Protein AF-A0A7C2MUP7-F1 (afdb_monomer_lite)

pLDDT: mean 78.36, std 13.97, range [37.0, 97.5]

Sequence (209 aa):
MKASDLETMLQVIGETAEKILINSFRKALGIYYALWGFYMLITSMIYSVFYILGIRDPIITLTPSLAILIVFIYITMFKIFTGDMINRMTRVLKTFRIHDTRASRRSSRIFYFVLAILASLFIYVSIVSGEQQLYYIAMSIYVAPIIVRHYRILYSSPRIIEPKHYDIIAMVTLVSLVFAPLISILYYVFVIAWFYASIMSLLEVIENE

Structure (mmCIF, N/CA/C/O backbone):
data_AF-A0A7C2MUP7-F1
#
_entry.id   AF-A0A7C2MUP7-F1
#
loop_
_atom_site.group_PDB
_atom_site.id
_atom_site.type_symbol
_atom_site.label_atom_id
_atom_site.label_alt_id
_atom_site.label_comp_id
_atom_site.label_asym_id
_atom_site.label_entity_id
_atom_site.label_seq_id
_atom_site.pdbx_PDB_ins_code
_atom_site.Cartn_x
_atom_site.Cartn_y
_atom_site.Cartn_z
_atom_site.occupancy
_atom_site.B_iso_or_equiv
_atom_site.auth_seq_id
_atom_site.auth_comp_id
_atom_site.auth_asym_id
_atom_site.auth_atom_id
_atom_site.pdbx_PDB_model_num
ATOM 1 N N . MET A 1 1 ? -27.906 13.824 41.806 1.00 58.38 1 MET A N 1
ATOM 2 C CA . MET A 1 1 ? -27.561 12.907 40.700 1.00 58.38 1 MET A CA 1
ATOM 3 C C . MET A 1 1 ? -27.266 11.558 41.327 1.00 58.38 1 MET A C 1
ATOM 5 O O . MET A 1 1 ? -26.455 11.532 42.250 1.00 58.38 1 MET A O 1
ATOM 9 N N . LYS A 1 2 ? -27.995 10.492 40.972 1.00 73.69 2 LYS A N 1
ATOM 10 C CA . LYS A 1 2 ? -27.749 9.173 41.577 1.00 73.69 2 LYS A CA 1
ATOM 11 C C . LYS A 1 2 ? -26.468 8.587 40.984 1.00 73.69 2 LYS A C 1
ATOM 13 O O . LYS A 1 2 ? -26.127 8.888 39.845 1.00 73.69 2 LYS A O 1
ATOM 18 N N . ALA A 1 3 ? -25.765 7.755 41.752 1.00 74.50 3 ALA A N 1
ATOM 19 C CA . ALA A 1 3 ? -24.563 7.072 41.271 1.00 74.50 3 ALA A CA 1
ATOM 20 C C . ALA A 1 3 ? -24.842 6.237 40.004 1.00 74.50 3 ALA A C 1
ATOM 22 O O . ALA A 1 3 ? -24.001 6.208 39.114 1.00 74.50 3 ALA A O 1
ATOM 23 N N . SER A 1 4 ? -26.053 5.672 39.880 1.00 79.25 4 SER A N 1
ATOM 24 C CA . SER A 1 4 ? -26.497 4.964 38.672 1.00 79.25 4 SER A CA 1
ATOM 25 C C . SER A 1 4 ? -26.505 5.859 37.437 1.00 79.25 4 SER A C 1
ATOM 27 O O . SER A 1 4 ? -26.024 5.447 36.397 1.00 79.25 4 SER A O 1
ATOM 29 N N . ASP A 1 5 ? -26.989 7.100 37.550 1.00 81.88 5 ASP A N 1
ATOM 30 C CA . ASP A 1 5 ? -27.099 8.016 36.407 1.00 81.88 5 ASP A CA 1
ATOM 31 C C . ASP A 1 5 ? -25.711 8.417 35.882 1.00 81.88 5 ASP A C 1
ATOM 33 O O . ASP A 1 5 ? -25.523 8.613 34.683 1.00 81.88 5 ASP A O 1
ATOM 37 N N . LEU A 1 6 ? -24.729 8.519 36.787 1.00 80.44 6 LEU A N 1
ATOM 38 C CA . LEU A 1 6 ? -23.336 8.796 36.440 1.00 80.44 6 LEU A CA 1
ATOM 39 C C . LEU A 1 6 ? -22.686 7.606 35.720 1.00 80.44 6 LEU A C 1
ATOM 41 O O . LEU A 1 6 ? -21.966 7.809 34.746 1.00 80.44 6 LEU A O 1
ATOM 45 N N . GLU A 1 7 ? -22.941 6.381 36.177 1.00 79.00 7 GLU A N 1
ATOM 46 C CA . GLU A 1 7 ? -22.399 5.161 35.573 1.00 79.00 7 GLU A CA 1
ATOM 47 C C . GLU A 1 7 ? -22.944 4.946 34.154 1.00 79.00 7 GLU A C 1
ATOM 49 O O . GLU A 1 7 ? -22.163 4.740 33.224 1.00 79.00 7 GLU A O 1
ATOM 54 N N . THR A 1 8 ? -24.251 5.139 33.947 1.00 82.62 8 THR A N 1
ATOM 55 C CA . THR A 1 8 ? -24.861 5.064 32.611 1.00 82.62 8 THR A CA 1
ATOM 56 C C . THR A 1 8 ? -24.325 6.151 31.677 1.00 82.62 8 THR A C 1
ATOM 58 O O . THR A 1 8 ? -24.041 5.877 30.512 1.00 82.62 8 THR A O 1
ATOM 61 N N . MET A 1 9 ? -24.135 7.386 32.165 1.00 80.12 9 MET A N 1
ATOM 62 C CA . MET A 1 9 ? -23.535 8.456 31.355 1.00 80.12 9 MET A CA 1
ATOM 63 C C . MET A 1 9 ? -22.094 8.132 30.952 1.00 80.12 9 MET A C 1
ATOM 65 O O . MET A 1 9 ? -21.719 8.346 29.800 1.00 80.12 9 MET A O 1
ATOM 69 N N . LEU A 1 10 ? -21.285 7.612 31.879 1.00 80.00 10 LEU A N 1
ATOM 70 C CA . LEU A 1 10 ? -19.904 7.225 31.590 1.00 80.00 10 LEU A CA 1
ATOM 71 C C . LEU A 1 10 ? -19.837 6.082 30.574 1.00 80.00 10 LEU A C 1
ATOM 73 O O . LEU A 1 10 ? -18.984 6.121 29.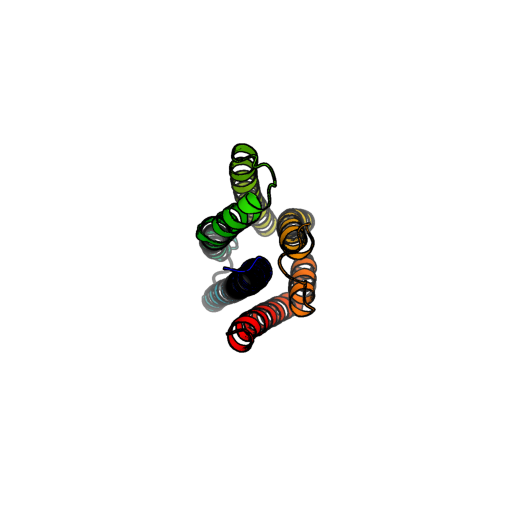688 1.00 80.00 10 LEU A O 1
ATOM 77 N N . GLN A 1 11 ? -20.753 5.116 30.661 1.00 81.94 11 GLN A N 1
ATOM 78 C CA . GLN A 1 11 ? -20.855 4.027 29.695 1.00 81.94 11 GLN A CA 1
ATOM 79 C C . GLN A 1 11 ? -21.185 4.548 28.288 1.00 81.94 11 GLN A C 1
ATOM 81 O O . GLN A 1 11 ? -20.446 4.267 27.347 1.00 81.94 11 GLN A O 1
ATOM 86 N N . VAL A 1 12 ? -22.218 5.388 28.149 1.00 82.94 12 VAL A N 1
ATOM 87 C CA . VAL A 1 12 ? -22.624 5.961 26.850 1.00 82.94 12 VAL A CA 1
ATOM 88 C C . VAL A 1 12 ? -21.509 6.813 26.233 1.00 82.94 12 VAL A C 1
ATOM 90 O O . VAL A 1 12 ? -21.259 6.744 25.027 1.00 82.94 12 VAL A O 1
ATOM 93 N N . ILE A 1 13 ? -20.799 7.604 27.046 1.00 78.25 13 ILE A N 1
ATOM 94 C CA . ILE A 1 13 ? -19.648 8.395 26.583 1.00 78.25 13 ILE A CA 1
ATOM 95 C C . ILE A 1 13 ? -18.517 7.475 26.106 1.00 78.25 13 ILE A C 1
ATOM 97 O O . ILE A 1 13 ? -17.898 7.761 25.079 1.00 78.25 13 ILE A O 1
ATOM 101 N N . GLY A 1 14 ? -18.257 6.382 26.828 1.00 77.75 14 GLY A N 1
ATOM 102 C CA . GLY A 1 14 ? -17.264 5.374 26.459 1.00 77.75 14 GLY A CA 1
ATOM 103 C C . GLY A 1 14 ? -17.573 4.724 25.112 1.00 77.75 14 GLY A C 1
ATOM 104 O O . GLY A 1 14 ? -16.738 4.777 24.209 1.00 77.75 14 GLY A O 1
ATOM 105 N N . GLU A 1 15 ? -18.792 4.210 24.948 1.00 80.44 15 GLU A N 1
ATOM 106 C CA . GLU A 1 15 ? -19.263 3.569 23.711 1.00 80.44 15 GLU A CA 1
ATOM 107 C C . GLU A 1 15 ? -19.222 4.539 22.518 1.00 80.44 15 GLU A C 1
ATOM 109 O O . GLU A 1 15 ? -18.744 4.202 21.432 1.00 80.44 15 GLU A O 1
ATOM 114 N N . THR A 1 16 ? -19.639 5.791 22.727 1.00 80.62 16 THR A N 1
ATOM 115 C CA . THR A 1 16 ? -19.598 6.826 21.681 1.00 80.62 16 THR A CA 1
ATOM 116 C C . THR A 1 16 ? -18.158 7.160 21.278 1.00 80.62 16 THR A C 1
ATOM 118 O O . THR A 1 16 ? -17.849 7.296 20.091 1.00 80.62 16 THR A O 1
ATOM 121 N N . ALA A 1 17 ? -17.252 7.284 22.251 1.00 75.75 17 ALA A N 1
ATOM 122 C CA . ALA A 1 17 ? -15.843 7.564 21.990 1.00 75.75 17 ALA A CA 1
ATOM 123 C C . ALA A 1 17 ? -15.153 6.406 21.252 1.00 75.75 17 ALA A C 1
ATOM 125 O O . ALA A 1 17 ? -14.342 6.650 20.353 1.00 75.75 17 ALA A O 1
ATOM 126 N N . GLU A 1 18 ? -15.491 5.165 21.598 1.00 76.94 18 GLU A N 1
ATOM 127 C CA . GLU A 1 18 ? -15.008 3.965 20.917 1.00 76.94 18 GLU A CA 1
ATOM 128 C C . GLU A 1 18 ? -15.478 3.922 19.458 1.00 76.94 18 GLU A C 1
ATOM 130 O O . GLU A 1 18 ? -14.646 3.794 18.556 1.00 76.94 18 GLU A O 1
ATOM 135 N N . LYS A 1 19 ? -16.773 4.160 19.200 1.00 79.75 19 LYS A N 1
ATOM 136 C CA . LYS A 1 19 ? -17.338 4.214 17.838 1.00 79.75 19 LYS A CA 1
ATOM 137 C C . LYS A 1 19 ? -16.626 5.258 16.967 1.00 79.75 19 LYS A C 1
ATOM 139 O O . LYS A 1 19 ? -16.202 4.965 15.849 1.00 79.75 19 LYS A O 1
ATOM 144 N N . ILE A 1 20 ? -16.408 6.465 17.498 1.00 80.62 20 ILE A N 1
ATOM 145 C CA . ILE A 1 20 ? -15.689 7.543 16.792 1.00 80.62 20 ILE A CA 1
ATOM 146 C C . ILE A 1 20 ? -14.246 7.135 16.463 1.00 80.62 20 ILE A C 1
ATOM 148 O O . ILE A 1 20 ? -13.736 7.457 15.381 1.00 80.62 20 ILE A O 1
ATOM 152 N N . LEU A 1 21 ? -13.568 6.447 17.386 1.00 77.06 21 LEU A N 1
ATOM 153 C CA . LEU A 1 21 ? -12.209 5.960 17.166 1.00 77.06 21 LEU A CA 1
ATOM 154 C C . LEU A 1 21 ? -12.175 4.899 16.068 1.00 77.06 21 LEU A C 1
ATOM 156 O O . LEU A 1 21 ? -11.384 5.051 15.135 1.00 77.06 21 LEU A O 1
ATOM 160 N N . ILE A 1 22 ? -13.039 3.884 16.140 1.00 80.94 22 ILE A N 1
ATOM 161 C CA . ILE A 1 22 ? -13.141 2.817 15.135 1.00 80.94 22 ILE A CA 1
ATOM 162 C C . ILE A 1 22 ? -13.386 3.417 13.747 1.00 80.94 22 ILE A C 1
ATOM 164 O O . ILE A 1 22 ? -12.610 3.156 12.825 1.00 80.94 22 ILE A O 1
ATOM 168 N N . ASN A 1 23 ? -14.372 4.308 13.612 1.00 83.62 23 ASN A N 1
ATOM 169 C CA . ASN A 1 23 ? -14.698 4.958 12.339 1.00 83.62 23 ASN A CA 1
ATOM 170 C C . ASN A 1 23 ? -13.520 5.785 11.804 1.00 83.62 23 ASN A C 1
ATOM 172 O O . ASN A 1 23 ? -13.184 5.723 10.620 1.00 83.62 23 ASN A O 1
ATOM 176 N N . SER A 1 24 ? -12.823 6.520 12.676 1.00 81.06 24 SER A N 1
ATOM 177 C CA . SER A 1 24 ? -11.633 7.290 12.286 1.00 81.06 24 SER A CA 1
ATOM 178 C C . SER A 1 24 ? -10.509 6.389 11.768 1.00 81.06 24 SER A C 1
ATOM 180 O O . SER A 1 24 ? -9.836 6.723 10.788 1.00 81.06 24 SER A O 1
ATOM 182 N N . PHE A 1 25 ? -10.308 5.240 12.411 1.00 80.12 25 PHE A N 1
ATOM 183 C CA . PHE A 1 25 ? -9.308 4.256 12.017 1.00 80.12 25 PHE A CA 1
ATOM 184 C C . PHE A 1 25 ? -9.652 3.572 10.694 1.00 80.12 25 PHE A C 1
ATOM 186 O O . PHE A 1 25 ? -8.791 3.464 9.819 1.00 80.12 25 PHE A O 1
ATOM 193 N N . ARG A 1 26 ? -10.908 3.159 10.516 1.00 86.44 26 ARG A N 1
ATOM 194 C CA . ARG A 1 26 ? -11.403 2.566 9.269 1.00 86.44 26 ARG A CA 1
ATOM 195 C C . ARG A 1 26 ? -11.340 3.531 8.103 1.00 86.44 26 ARG A C 1
ATOM 197 O O . ARG A 1 26 ? -10.887 3.157 7.023 1.00 86.44 26 ARG A O 1
ATOM 204 N N . LYS A 1 27 ? -11.646 4.805 8.334 1.00 87.88 27 LYS A N 1
ATOM 205 C CA . LYS A 1 27 ? -11.450 5.851 7.330 1.00 87.88 27 LYS A CA 1
ATOM 206 C C . LYS A 1 27 ? -9.982 5.985 6.925 1.00 87.88 27 LYS A C 1
ATOM 208 O O . LYS A 1 2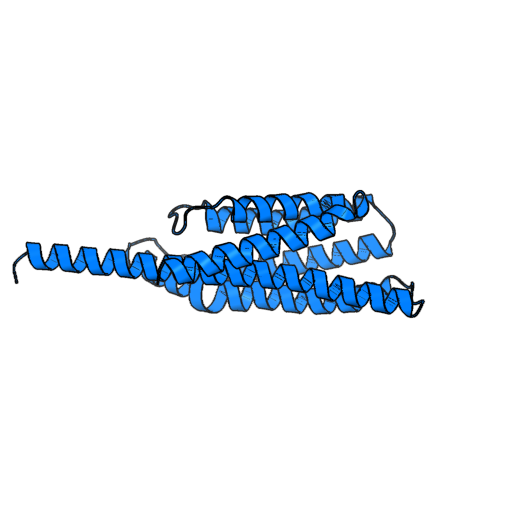7 ? -9.672 6.070 5.739 1.00 87.88 27 LYS A O 1
ATOM 213 N N . ALA A 1 28 ? -9.068 5.981 7.894 1.00 83.69 28 ALA A N 1
ATOM 214 C CA . ALA A 1 28 ? -7.638 6.095 7.628 1.00 83.69 28 ALA A CA 1
ATOM 215 C C . ALA A 1 28 ? -7.070 4.874 6.886 1.00 83.69 28 ALA A C 1
ATOM 217 O O . ALA A 1 28 ? -6.295 5.058 5.948 1.00 83.69 28 ALA A O 1
ATOM 218 N N . LEU A 1 29 ? -7.470 3.653 7.264 1.00 87.38 29 LEU A N 1
ATOM 219 C CA . LEU A 1 29 ? -7.114 2.422 6.548 1.00 87.38 29 LEU A CA 1
ATOM 220 C C . LEU A 1 29 ? -7.683 2.425 5.126 1.00 87.38 29 LEU A C 1
ATOM 222 O O . LEU A 1 29 ? -6.950 2.160 4.178 1.00 87.38 29 LEU A O 1
ATOM 226 N N . GLY A 1 30 ? -8.940 2.836 4.957 1.00 90.25 30 GLY A N 1
ATOM 227 C CA . GLY A 1 30 ? -9.570 2.971 3.646 1.00 90.25 30 GLY A CA 1
ATOM 228 C C . GLY A 1 30 ? -8.800 3.911 2.715 1.00 90.25 30 GLY A C 1
ATOM 229 O O . GLY A 1 30 ? -8.472 3.543 1.585 1.00 90.25 30 GLY A O 1
ATOM 230 N N . ILE A 1 31 ? -8.429 5.097 3.210 1.00 90.06 31 ILE A N 1
ATOM 231 C CA . ILE A 1 31 ? -7.604 6.066 2.467 1.00 90.06 31 ILE A CA 1
ATOM 232 C C . ILE A 1 31 ? -6.204 5.507 2.197 1.00 90.06 31 ILE A C 1
ATOM 234 O O . ILE A 1 31 ? -5.676 5.690 1.103 1.00 90.06 31 ILE A O 1
ATOM 238 N N . TYR A 1 32 ? -5.599 4.823 3.170 1.00 88.94 32 TYR A N 1
ATOM 239 C CA . TYR A 1 32 ? -4.299 4.180 3.007 1.00 88.94 32 TYR A CA 1
ATOM 240 C C . TYR A 1 32 ? -4.318 3.157 1.865 1.00 88.94 32 TYR A C 1
ATOM 242 O O . TYR A 1 32 ? -3.461 3.222 0.983 1.00 88.94 32 TYR A O 1
ATOM 250 N N . TYR A 1 33 ? -5.308 2.263 1.834 1.00 92.50 33 TYR A N 1
ATOM 251 C CA . TYR A 1 33 ? -5.415 1.253 0.788 1.00 92.50 33 TYR A CA 1
ATOM 252 C C . TYR A 1 33 ? -5.647 1.879 -0.595 1.00 92.50 33 TYR A C 1
ATOM 254 O O . TYR A 1 33 ? -4.961 1.520 -1.554 1.00 92.50 33 TYR A O 1
ATOM 262 N N . ALA A 1 34 ? -6.528 2.883 -0.696 1.00 93.56 34 ALA A N 1
ATOM 263 C CA . ALA A 1 34 ? -6.740 3.621 -1.946 1.00 93.56 34 ALA A CA 1
ATOM 264 C C . ALA A 1 34 ? -5.454 4.294 -2.431 1.00 93.56 34 ALA A C 1
ATOM 266 O O . ALA A 1 34 ? -5.119 4.210 -3.609 1.00 93.56 34 ALA A O 1
ATOM 267 N N . LEU A 1 35 ? -4.724 4.954 -1.528 1.00 91.62 35 LEU A N 1
ATOM 268 C CA . LEU A 1 35 ? -3.504 5.681 -1.856 1.00 91.62 35 LEU A CA 1
ATOM 269 C C . LEU A 1 35 ? -2.482 4.747 -2.525 1.00 91.62 35 LEU A C 1
ATOM 271 O O . LEU A 1 35 ? -1.993 5.036 -3.611 1.00 91.62 35 LEU A O 1
ATOM 275 N N . TRP A 1 36 ? -2.197 3.590 -1.941 1.00 89.00 36 TRP A N 1
ATOM 276 C CA . TRP A 1 36 ? -1.252 2.641 -2.540 1.00 89.00 36 TRP A CA 1
ATOM 277 C C . TRP A 1 36 ? -1.799 1.939 -3.794 1.00 89.00 36 TRP A C 1
ATOM 279 O O . TRP A 1 36 ? -1.024 1.650 -4.706 1.00 89.00 36 TRP A O 1
ATOM 289 N N . GLY A 1 37 ? -3.117 1.741 -3.902 1.00 90.38 37 GLY A N 1
ATOM 290 C CA . GLY A 1 37 ? -3.755 1.300 -5.149 1.00 90.38 37 GLY A CA 1
ATOM 291 C C . GLY A 1 37 ? -3.543 2.300 -6.294 1.00 90.38 37 GLY A C 1
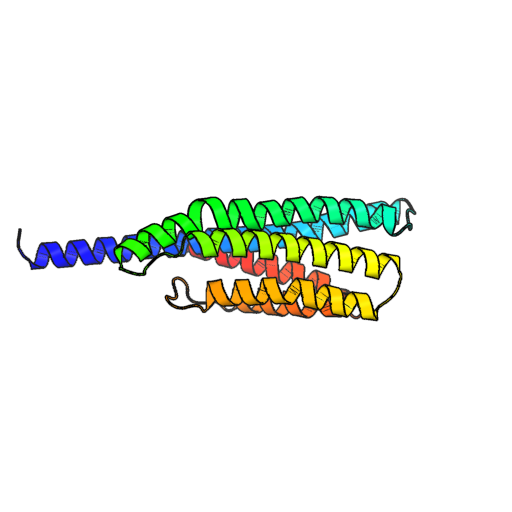ATOM 292 O O . GLY A 1 37 ? -3.102 1.925 -7.382 1.00 90.38 37 GLY A O 1
ATOM 293 N N . PHE A 1 38 ? -3.762 3.594 -6.037 1.00 91.69 38 PHE A N 1
ATOM 294 C CA . PHE A 1 38 ? -3.516 4.666 -7.006 1.00 91.69 38 PHE A CA 1
ATOM 295 C C . PHE A 1 38 ? -2.039 4.818 -7.365 1.00 91.69 38 PHE A C 1
ATOM 297 O O . PHE A 1 38 ? -1.731 5.046 -8.531 1.00 91.69 38 PHE A O 1
ATOM 304 N N . TYR A 1 39 ? -1.122 4.657 -6.407 1.00 89.12 39 TYR A N 1
ATOM 305 C CA . TYR A 1 39 ? 0.317 4.649 -6.687 1.00 89.12 39 TYR A CA 1
ATOM 306 C C . TYR A 1 39 ? 0.675 3.629 -7.776 1.00 89.12 39 TYR A C 1
ATOM 308 O O . TYR A 1 39 ? 1.350 3.962 -8.754 1.00 89.12 39 TYR A O 1
ATOM 316 N N . MET A 1 40 ? 0.178 2.398 -7.641 1.00 87.44 40 MET A N 1
ATOM 317 C CA . MET A 1 40 ? 0.442 1.330 -8.608 1.00 87.44 40 MET A CA 1
ATOM 318 C C . MET A 1 40 ? -0.189 1.615 -9.973 1.00 87.44 40 MET A C 1
ATOM 320 O O . MET A 1 40 ? 0.441 1.378 -11.003 1.00 87.44 40 MET A O 1
ATOM 324 N N . LEU A 1 41 ? -1.402 2.176 -10.004 1.00 90.19 41 LEU A N 1
ATOM 325 C CA . LEU A 1 41 ? -2.035 2.585 -11.260 1.00 90.19 41 LEU A CA 1
ATOM 326 C C . LEU A 1 41 ? -1.245 3.693 -11.964 1.00 90.19 41 LEU A C 1
ATOM 328 O O . LEU A 1 41 ? -0.942 3.564 -13.147 1.00 90.19 41 LEU A O 1
ATOM 332 N N . ILE A 1 42 ? -0.861 4.750 -11.244 1.00 90.56 42 ILE A N 1
ATOM 333 C CA . ILE A 1 42 ? -0.118 5.885 -11.808 1.00 90.56 42 ILE A CA 1
ATOM 334 C C . ILE A 1 42 ? 1.234 5.424 -12.361 1.00 90.56 42 ILE A C 1
ATOM 336 O O . ILE A 1 42 ? 1.591 5.771 -13.485 1.00 90.56 42 ILE A O 1
ATOM 340 N N . THR A 1 43 ? 1.973 4.611 -11.607 1.00 86.56 43 THR A N 1
ATOM 341 C CA . THR A 1 43 ? 3.267 4.076 -12.061 1.00 86.56 43 THR A CA 1
ATOM 342 C C . THR A 1 43 ? 3.115 3.162 -13.280 1.00 86.56 43 THR A C 1
ATOM 344 O O . THR A 1 43 ? 3.898 3.271 -14.224 1.00 86.56 43 THR A O 1
ATOM 347 N N . SER A 1 44 ? 2.060 2.343 -13.332 1.00 86.06 44 SER A N 1
ATOM 348 C CA . SER A 1 44 ? 1.735 1.517 -14.506 1.00 86.06 44 SER A CA 1
ATOM 349 C C . SER A 1 44 ? 1.377 2.361 -15.735 1.00 86.06 44 SER A C 1
ATOM 351 O O . SER A 1 44 ? 1.804 2.047 -16.848 1.00 86.06 44 SER A O 1
ATOM 353 N N 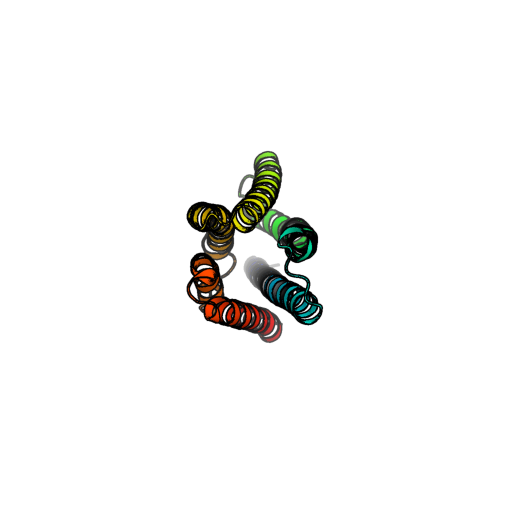. MET A 1 45 ? 0.631 3.456 -15.552 1.00 89.19 45 MET A N 1
ATOM 354 C CA . MET A 1 45 ? 0.306 4.394 -16.632 1.00 89.19 45 MET A CA 1
ATOM 355 C C . MET A 1 45 ? 1.563 5.078 -17.172 1.00 89.19 45 MET A C 1
ATOM 357 O O . MET A 1 45 ? 1.750 5.125 -18.384 1.00 89.19 45 MET A O 1
ATOM 361 N N . ILE A 1 46 ? 2.454 5.549 -16.294 1.00 89.62 46 ILE A N 1
ATOM 362 C CA . ILE A 1 46 ? 3.732 6.163 -16.688 1.00 89.62 46 ILE A CA 1
ATOM 363 C C . ILE A 1 46 ? 4.578 5.178 -17.496 1.00 89.62 46 ILE A C 1
ATOM 365 O O . ILE A 1 46 ? 5.066 5.524 -18.572 1.00 89.62 46 ILE A O 1
ATOM 369 N N . TYR A 1 47 ? 4.707 3.939 -17.014 1.00 85.75 47 TYR A N 1
ATOM 370 C CA . TYR A 1 47 ? 5.443 2.898 -17.726 1.00 85.75 47 TYR A CA 1
ATOM 371 C C . TYR A 1 47 ? 4.841 2.621 -19.111 1.00 85.75 47 TYR A C 1
ATOM 373 O O . TYR A 1 47 ? 5.567 2.540 -20.098 1.00 85.75 47 TYR A O 1
ATOM 381 N N . SER A 1 48 ? 3.510 2.558 -19.201 1.00 87.81 48 SER A N 1
ATOM 382 C CA . SER A 1 48 ? 2.796 2.354 -20.468 1.00 87.81 48 SER A CA 1
ATOM 383 C C . SER A 1 48 ? 3.027 3.504 -21.453 1.00 87.81 48 SER A C 1
ATOM 385 O O . SER A 1 48 ? 3.255 3.261 -22.635 1.00 87.81 48 SER A O 1
ATOM 387 N N . VAL A 1 49 ? 3.025 4.754 -20.976 1.00 91.69 49 VAL A N 1
ATOM 388 C CA . VAL A 1 49 ? 3.325 5.933 -21.805 1.00 91.69 49 VAL A CA 1
ATOM 389 C C . VAL A 1 49 ? 4.750 5.860 -22.348 1.00 91.69 49 VAL A C 1
ATOM 391 O O . VAL A 1 49 ? 4.944 6.005 -23.552 1.00 91.69 49 VAL A O 1
ATOM 394 N N . PHE A 1 50 ? 5.746 5.580 -21.503 1.00 92.19 50 PHE A N 1
ATOM 395 C CA . PHE A 1 50 ? 7.128 5.443 -21.971 1.00 92.19 50 PHE A CA 1
ATOM 396 C C . PHE A 1 50 ? 7.307 4.296 -22.962 1.00 92.19 50 PHE A C 1
ATOM 398 O O . PHE A 1 50 ? 8.003 4.462 -23.964 1.00 92.19 50 PHE A O 1
ATOM 405 N N . TYR A 1 51 ? 6.632 3.172 -22.721 1.00 88.12 51 TYR A N 1
ATOM 406 C CA . TYR A 1 51 ? 6.633 2.036 -23.632 1.00 88.12 51 TYR A CA 1
ATOM 407 C C . TYR A 1 51 ? 6.089 2.416 -25.018 1.00 88.12 51 TYR A C 1
ATOM 409 O O . TYR A 1 51 ? 6.733 2.120 -26.024 1.00 88.12 51 TYR A O 1
ATOM 417 N N . ILE A 1 52 ? 4.954 3.126 -25.079 1.00 94.12 52 ILE A N 1
ATOM 418 C CA . ILE A 1 52 ? 4.352 3.617 -26.334 1.00 94.12 52 ILE A CA 1
ATOM 419 C C . ILE A 1 52 ? 5.280 4.610 -27.048 1.00 94.12 52 ILE A C 1
ATOM 421 O O . ILE A 1 52 ? 5.392 4.577 -28.270 1.00 94.12 52 ILE A O 1
ATOM 425 N N . LEU A 1 53 ? 5.983 5.460 -26.295 1.00 93.44 53 LEU A N 1
ATOM 426 C CA . LEU A 1 53 ? 6.961 6.415 -26.829 1.00 93.44 53 LEU A CA 1
ATOM 427 C C . LEU A 1 53 ? 8.295 5.764 -27.244 1.00 93.44 53 LEU A C 1
ATOM 429 O O . LEU A 1 53 ? 9.195 6.461 -27.706 1.00 93.44 53 LEU A O 1
ATOM 433 N N . GLY A 1 54 ? 8.453 4.447 -27.072 1.00 92.38 54 GLY A N 1
ATOM 434 C CA . GLY A 1 54 ? 9.680 3.723 -27.410 1.00 92.38 54 GLY A CA 1
ATOM 435 C C . GLY A 1 54 ? 10.848 3.970 -26.448 1.00 92.38 54 GLY A C 1
ATOM 436 O O . GLY A 1 54 ? 11.972 3.553 -26.730 1.00 92.38 54 GLY A O 1
ATOM 437 N N . ILE A 1 55 ? 10.605 4.610 -25.303 1.00 91.38 55 ILE A N 1
ATOM 438 C CA . ILE A 1 55 ? 11.621 4.891 -24.286 1.00 91.38 55 ILE A CA 1
ATOM 439 C C . ILE A 1 55 ? 11.800 3.632 -23.434 1.00 91.38 55 ILE A C 1
ATOM 441 O O . ILE A 1 55 ? 10.922 3.262 -22.657 1.00 91.38 55 ILE A O 1
ATOM 445 N N . ARG A 1 56 ? 12.947 2.961 -23.591 1.00 85.38 56 ARG A N 1
ATOM 446 C CA . ARG A 1 56 ? 13.271 1.698 -22.895 1.00 85.38 56 ARG A CA 1
ATOM 447 C C . ARG A 1 56 ? 14.387 1.820 -21.865 1.00 85.38 56 ARG A C 1
ATOM 449 O O . ARG A 1 56 ? 14.726 0.830 -21.226 1.00 85.38 56 ARG A O 1
ATOM 456 N N . ASP A 1 57 ? 14.963 3.010 -21.717 1.00 86.38 57 ASP A N 1
ATOM 457 C CA . ASP A 1 57 ? 16.008 3.246 -20.730 1.00 86.38 57 ASP A CA 1
ATOM 458 C C . ASP A 1 57 ? 15.426 3.073 -19.306 1.00 86.38 57 ASP A C 1
ATOM 460 O O . ASP A 1 57 ? 14.481 3.784 -18.935 1.00 86.38 57 ASP A O 1
ATOM 464 N N . PRO A 1 58 ? 15.943 2.129 -18.496 1.00 81.12 58 PRO A N 1
ATOM 465 C CA . PRO A 1 58 ? 15.428 1.855 -17.157 1.00 81.12 58 PRO A CA 1
ATOM 466 C C . PRO A 1 58 ? 15.573 3.057 -16.213 1.00 81.12 58 PRO A C 1
ATOM 468 O O . PRO A 1 58 ? 14.714 3.270 -15.361 1.00 81.12 58 PRO A O 1
ATOM 471 N N . ILE A 1 59 ? 16.604 3.888 -16.378 1.00 84.44 59 ILE A N 1
ATOM 472 C CA . ILE A 1 59 ? 16.817 5.086 -15.558 1.00 84.44 59 ILE A CA 1
ATOM 473 C C . ILE A 1 59 ? 15.703 6.092 -15.843 1.00 84.44 59 ILE A C 1
ATOM 475 O O . ILE A 1 59 ? 15.044 6.579 -14.921 1.00 84.44 59 ILE A O 1
ATOM 479 N N . ILE A 1 60 ? 15.442 6.363 -17.123 1.00 84.62 60 ILE A N 1
ATOM 480 C CA . ILE A 1 60 ? 14.415 7.328 -17.538 1.00 84.62 60 ILE A CA 1
ATOM 481 C C . ILE A 1 60 ? 13.018 6.834 -17.142 1.00 84.62 60 ILE A C 1
ATOM 483 O O . ILE A 1 60 ? 12.201 7.612 -16.650 1.00 84.62 60 ILE A O 1
ATOM 487 N N . THR A 1 61 ? 12.750 5.537 -17.306 1.00 83.94 61 THR A N 1
ATOM 488 C CA . THR A 1 61 ? 11.425 4.955 -17.038 1.00 83.94 61 THR A CA 1
ATOM 489 C C . THR A 1 61 ? 11.108 4.799 -15.548 1.00 83.94 61 THR A C 1
ATOM 491 O O . THR A 1 61 ? 9.950 4.958 -15.158 1.00 83.94 61 THR A O 1
ATOM 494 N N . LEU A 1 62 ? 12.102 4.530 -14.693 1.00 81.94 62 LEU A N 1
ATOM 495 C CA . LEU A 1 62 ? 11.888 4.280 -13.260 1.00 81.94 62 LEU A CA 1
ATOM 496 C C . LEU A 1 62 ? 11.998 5.537 -12.388 1.00 81.94 62 LEU A C 1
ATOM 498 O O . LEU A 1 62 ? 11.389 5.586 -11.316 1.00 81.94 62 LEU A O 1
ATOM 502 N N . THR A 1 63 ? 12.738 6.562 -12.825 1.00 83.69 63 THR A N 1
ATOM 503 C CA . THR A 1 63 ? 12.952 7.789 -12.032 1.00 83.69 63 THR A CA 1
ATOM 504 C C . THR A 1 63 ? 11.641 8.491 -11.638 1.00 83.69 63 THR A C 1
ATOM 506 O O . THR A 1 63 ? 11.484 8.819 -10.457 1.00 83.69 63 THR A O 1
ATOM 509 N N . PRO A 1 64 ? 10.652 8.684 -12.539 1.00 85.06 64 PRO A N 1
ATOM 510 C CA . PRO A 1 64 ? 9.377 9.299 -12.166 1.00 85.06 64 PRO A CA 1
ATOM 511 C C . PRO A 1 64 ? 8.605 8.477 -11.130 1.00 85.06 64 PRO A C 1
ATOM 513 O O . PRO A 1 64 ? 8.057 9.036 -10.181 1.00 85.06 64 PRO A O 1
ATOM 516 N N . SER A 1 65 ? 8.614 7.147 -11.263 1.00 82.75 65 SER A N 1
ATOM 517 C CA . SER A 1 65 ? 7.975 6.238 -10.306 1.00 82.75 65 SER A CA 1
ATOM 518 C C . SER A 1 65 ? 8.593 6.363 -8.913 1.00 82.75 65 SER A C 1
ATOM 520 O O . SER A 1 65 ? 7.865 6.397 -7.921 1.00 82.75 65 SER A O 1
ATOM 522 N N . LEU A 1 66 ? 9.918 6.522 -8.826 1.00 81.38 66 LEU A N 1
ATOM 523 C CA . LEU A 1 66 ? 10.624 6.716 -7.559 1.00 81.38 66 LEU A CA 1
ATOM 524 C C . LEU A 1 66 ? 10.319 8.083 -6.924 1.00 81.38 66 LEU A C 1
ATOM 526 O O . LEU A 1 66 ? 10.096 8.166 -5.715 1.00 81.38 66 LEU A O 1
ATOM 530 N N . ALA A 1 67 ? 10.239 9.147 -7.726 1.00 83.44 67 ALA A N 1
ATOM 531 C CA . ALA A 1 67 ? 9.839 10.470 -7.246 1.00 83.44 67 ALA A CA 1
ATOM 532 C C . ALA A 1 67 ? 8.408 10.462 -6.680 1.00 83.44 67 ALA A C 1
ATOM 534 O O . ALA A 1 67 ? 8.156 10.983 -5.591 1.00 83.44 67 ALA A O 1
ATOM 535 N N . ILE A 1 68 ? 7.477 9.809 -7.381 1.00 84.56 68 ILE A N 1
ATOM 536 C CA . ILE A 1 68 ? 6.091 9.644 -6.930 1.00 84.56 68 ILE A CA 1
ATOM 537 C C . ILE A 1 68 ? 6.045 8.798 -5.654 1.00 84.56 68 ILE A C 1
ATOM 539 O O . ILE A 1 68 ? 5.362 9.166 -4.700 1.00 84.56 68 ILE A O 1
ATOM 543 N N . LEU A 1 69 ? 6.817 7.713 -5.579 1.00 82.44 69 LEU A N 1
ATOM 544 C CA . LEU A 1 69 ? 6.886 6.859 -4.394 1.00 82.44 69 LEU A CA 1
ATOM 545 C C . LEU A 1 69 ? 7.267 7.645 -3.133 1.00 82.44 69 LEU A C 1
ATOM 547 O O . LEU A 1 69 ? 6.636 7.465 -2.092 1.00 82.44 69 LEU A O 1
ATOM 551 N N . ILE A 1 70 ? 8.230 8.569 -3.220 1.00 80.81 70 ILE A N 1
ATOM 552 C CA . ILE A 1 70 ? 8.616 9.435 -2.092 1.00 80.81 70 ILE A CA 1
ATOM 553 C C . ILE A 1 70 ? 7.422 10.269 -1.604 1.00 80.81 70 ILE A C 1
ATOM 555 O O . ILE A 1 70 ? 7.191 10.363 -0.395 1.00 80.81 70 ILE A O 1
ATOM 559 N N . VAL A 1 71 ? 6.623 10.828 -2.520 1.00 83.69 71 VAL A N 1
ATOM 560 C CA . VAL A 1 71 ? 5.412 11.596 -2.180 1.00 83.69 71 VAL A CA 1
ATOM 561 C C . VAL A 1 71 ? 4.379 10.708 -1.481 1.00 83.69 71 VAL A C 1
ATOM 563 O O . VAL A 1 71 ? 3.823 11.096 -0.452 1.00 83.69 71 VAL A O 1
ATOM 566 N N . PHE A 1 72 ? 4.150 9.495 -1.981 1.00 84.00 72 PHE A N 1
ATOM 567 C CA . PHE A 1 72 ? 3.182 8.557 -1.404 1.00 84.00 72 PHE A CA 1
ATOM 568 C C . PHE A 1 72 ? 3.624 8.029 -0.032 1.00 84.00 72 PHE A C 1
ATOM 570 O O . PHE A 1 72 ? 2.809 7.962 0.898 1.00 84.00 72 PHE A O 1
ATOM 577 N N . ILE A 1 73 ? 4.918 7.740 0.146 1.00 80.38 73 ILE A N 1
ATOM 578 C CA . ILE A 1 73 ? 5.510 7.408 1.449 1.00 80.38 73 ILE A CA 1
ATOM 579 C C . ILE A 1 73 ? 5.345 8.590 2.408 1.00 80.38 73 ILE A C 1
ATOM 581 O O . ILE A 1 73 ? 4.942 8.392 3.556 1.00 80.38 73 ILE A O 1
ATOM 585 N N . TYR A 1 74 ? 5.603 9.820 1.954 1.00 79.81 74 TYR A N 1
ATOM 586 C CA . TYR A 1 74 ? 5.419 11.019 2.767 1.00 79.81 74 TYR A CA 1
ATOM 587 C C . TYR A 1 74 ? 3.961 11.180 3.221 1.00 79.81 74 TYR A C 1
ATOM 589 O O . TYR A 1 74 ? 3.711 11.334 4.417 1.00 79.81 74 TYR A O 1
ATOM 597 N N . ILE A 1 75 ? 2.987 11.071 2.312 1.00 78.62 75 ILE A N 1
ATOM 598 C CA . ILE A 1 75 ? 1.555 11.161 2.648 1.00 78.62 75 ILE A CA 1
ATOM 599 C C . ILE A 1 75 ? 1.167 10.058 3.641 1.00 78.62 75 ILE A C 1
ATOM 601 O O . ILE A 1 75 ? 0.553 10.342 4.673 1.00 78.62 75 ILE A O 1
ATOM 605 N N . THR A 1 76 ? 1.581 8.817 3.382 1.00 76.75 76 THR A N 1
ATOM 606 C CA . THR A 1 76 ? 1.325 7.672 4.265 1.00 76.75 76 THR A CA 1
ATOM 607 C C . THR A 1 76 ? 1.866 7.936 5.670 1.00 76.75 76 THR A C 1
ATOM 609 O O . THR A 1 76 ? 1.138 7.873 6.662 1.00 76.75 76 THR A O 1
ATOM 612 N N . MET A 1 77 ? 3.149 8.279 5.774 1.00 71.06 77 MET A N 1
ATOM 613 C CA . MET A 1 77 ? 3.833 8.406 7.058 1.00 71.06 77 MET A CA 1
ATOM 614 C C . MET A 1 77 ? 3.399 9.652 7.827 1.00 71.06 77 MET A C 1
ATOM 616 O O . MET A 1 77 ? 3.176 9.566 9.037 1.00 71.06 77 MET A O 1
ATOM 620 N N . PHE A 1 78 ? 3.259 10.794 7.153 1.00 67.31 78 PHE A N 1
ATOM 621 C CA . PHE A 1 78 ? 3.078 12.094 7.799 1.00 67.31 78 PHE A CA 1
ATOM 622 C C . PHE A 1 78 ? 1.632 12.606 7.805 1.00 67.31 78 PHE A C 1
ATOM 624 O O . PHE A 1 78 ? 1.256 13.301 8.748 1.00 67.31 78 PHE A O 1
ATOM 631 N N . LYS A 1 79 ? 0.787 12.246 6.832 1.00 68.25 79 LYS A N 1
ATOM 632 C CA . LYS A 1 79 ? -0.630 12.655 6.844 1.00 68.25 79 LYS A CA 1
ATOM 633 C C . LYS A 1 79 ? -1.528 11.597 7.472 1.00 68.25 79 LYS A C 1
ATOM 635 O O . LYS A 1 79 ? -2.240 11.910 8.420 1.00 68.25 79 LYS A O 1
ATOM 640 N N . ILE A 1 80 ? -1.437 10.348 7.015 1.00 68.06 80 ILE A N 1
ATOM 641 C CA . ILE A 1 80 ? -2.326 9.271 7.484 1.00 68.06 80 ILE A CA 1
ATOM 642 C C . ILE A 1 80 ? -1.928 8.818 8.894 1.00 68.06 80 ILE A C 1
ATOM 644 O O . ILE A 1 80 ? -2.754 8.794 9.805 1.00 68.06 80 ILE A O 1
ATOM 648 N N . PHE A 1 81 ? -0.642 8.528 9.112 1.00 63.88 81 PHE A N 1
ATOM 649 C CA . PHE A 1 81 ? -0.191 7.975 10.393 1.00 63.88 81 PHE A CA 1
ATOM 650 C C . PHE A 1 81 ? 0.286 9.006 11.434 1.00 63.88 81 PHE A C 1
ATOM 652 O O . PHE A 1 81 ? 0.452 8.628 12.590 1.00 63.88 81 PHE A O 1
ATOM 659 N N . THR A 1 82 ? 0.513 10.283 11.091 1.00 56.75 82 THR A N 1
ATOM 660 C CA . THR A 1 82 ? 1.105 11.264 12.036 1.00 56.75 82 THR A CA 1
ATOM 661 C C . THR A 1 82 ? 0.156 12.373 12.509 1.00 56.75 82 THR A C 1
ATOM 663 O O . THR A 1 82 ? 0.306 12.810 13.650 1.00 56.75 82 THR A O 1
ATOM 666 N N . GLY A 1 83 ? -0.809 12.826 11.701 1.00 46.06 83 GLY A N 1
ATOM 667 C CA . GLY A 1 83 ? -1.579 14.045 11.998 1.00 46.06 83 GLY A CA 1
ATOM 668 C C . GLY A 1 83 ? -2.586 13.900 13.140 1.00 46.06 83 GLY A C 1
ATOM 669 O O . GLY A 1 83 ? -2.481 14.583 14.157 1.00 46.06 83 GLY A O 1
ATOM 670 N N . ASP A 1 84 ? -3.521 12.961 13.007 1.00 49.78 84 ASP A N 1
ATOM 671 C CA . ASP A 1 84 ? -4.701 12.906 13.877 1.00 49.78 84 ASP A CA 1
ATOM 672 C C . ASP A 1 84 ? -4.902 11.558 14.568 1.00 49.78 84 ASP A C 1
ATOM 674 O O . ASP A 1 84 ? -5.220 11.519 15.754 1.00 49.78 84 ASP A O 1
ATOM 678 N N . MET A 1 85 ? -4.653 10.444 13.880 1.00 52.41 85 MET A N 1
ATOM 679 C CA . MET A 1 85 ? -5.061 9.123 14.363 1.00 52.41 85 MET A CA 1
ATOM 680 C C . MET A 1 85 ? -4.278 8.673 15.608 1.00 52.41 85 MET A C 1
ATOM 682 O O . MET A 1 85 ? -4.870 8.434 16.655 1.00 52.41 85 MET A O 1
ATOM 686 N N . ILE A 1 86 ? -2.938 8.659 15.550 1.00 52.56 86 ILE A N 1
ATOM 687 C CA . ILE A 1 86 ? -2.089 8.239 16.684 1.00 52.56 86 ILE A CA 1
ATOM 688 C C . ILE A 1 86 ? -2.158 9.248 17.841 1.00 52.56 86 ILE A C 1
ATOM 690 O O . ILE A 1 86 ? -2.148 8.856 19.006 1.00 52.56 86 ILE A O 1
ATOM 694 N N . ASN A 1 87 ? -2.256 10.551 17.561 1.00 48.91 87 ASN A N 1
ATOM 695 C CA . ASN A 1 87 ? -2.314 11.582 18.605 1.00 48.91 87 ASN A CA 1
ATOM 696 C C . ASN A 1 87 ? -3.672 11.625 19.329 1.00 48.91 87 ASN A C 1
ATOM 698 O O . ASN A 1 87 ? -3.687 11.864 20.539 1.00 48.91 87 ASN A O 1
ATOM 702 N N . ARG A 1 88 ? -4.792 11.385 18.626 1.00 52.66 88 ARG A N 1
ATOM 703 C CA . ARG A 1 88 ? -6.127 11.222 19.237 1.00 52.66 88 ARG A CA 1
ATOM 704 C C . ARG A 1 88 ? -6.196 9.916 20.027 1.00 52.66 88 ARG A C 1
ATOM 706 O O . ARG A 1 88 ? -6.537 9.947 21.203 1.00 52.66 88 ARG A O 1
ATOM 713 N N . MET A 1 89 ? -5.717 8.818 19.447 1.00 53.41 89 MET A N 1
ATOM 714 C CA . MET A 1 89 ? -5.571 7.513 20.100 1.00 53.41 89 MET A CA 1
ATOM 715 C C . MET A 1 89 ? -4.732 7.581 21.383 1.00 53.41 89 MET A C 1
ATOM 717 O O . MET A 1 89 ? -5.142 7.071 22.418 1.00 53.41 89 MET A O 1
ATOM 721 N N . THR A 1 90 ? -3.576 8.252 21.360 1.00 52.00 90 THR A N 1
ATOM 722 C CA . THR A 1 90 ? -2.735 8.390 22.560 1.00 52.00 90 THR A CA 1
ATOM 723 C C . THR A 1 90 ? -3.410 9.266 23.611 1.00 52.00 90 THR A C 1
ATOM 725 O O . THR A 1 90 ? -3.224 9.027 24.796 1.00 52.00 90 THR A O 1
ATOM 728 N N . ARG A 1 91 ? -4.180 10.287 23.211 1.00 52.94 91 ARG A N 1
ATOM 729 C CA . ARG A 1 91 ? -4.942 11.111 24.160 1.00 52.94 91 ARG A CA 1
ATOM 730 C C . ARG A 1 91 ? -6.040 10.301 24.843 1.00 52.94 91 ARG A C 1
ATOM 732 O O . ARG A 1 91 ? -6.119 10.370 26.060 1.00 52.94 91 ARG A O 1
ATOM 739 N N . VAL A 1 92 ? -6.793 9.492 24.098 1.00 52.88 92 VAL A N 1
ATOM 740 C CA . VAL A 1 92 ? -7.839 8.630 24.672 1.00 52.88 92 VAL A CA 1
ATOM 741 C C . VAL A 1 92 ? -7.231 7.517 25.536 1.00 52.88 92 VAL A C 1
ATOM 743 O O . VAL A 1 92 ? -7.623 7.360 26.685 1.00 52.88 92 VAL A O 1
ATOM 746 N N . LEU A 1 93 ? -6.188 6.822 25.069 1.00 51.66 93 LEU A N 1
ATOM 747 C CA . LEU A 1 93 ? -5.509 5.768 25.843 1.00 51.66 93 LEU A CA 1
ATOM 748 C C . LEU A 1 93 ? -4.716 6.293 27.054 1.00 51.66 93 LEU A C 1
ATOM 750 O O . LEU A 1 93 ? -4.546 5.574 28.037 1.00 51.66 93 LEU A O 1
ATOM 754 N N . LYS A 1 94 ? -4.237 7.545 27.027 1.00 49.84 94 LYS A N 1
ATOM 755 C CA . LYS A 1 94 ? -3.634 8.195 28.206 1.00 49.84 94 LYS A CA 1
ATOM 756 C C . LYS A 1 94 ? -4.646 8.452 29.308 1.00 49.84 94 LYS A C 1
ATOM 758 O O . LYS A 1 94 ? -4.280 8.327 30.474 1.00 49.84 94 LYS A O 1
ATOM 763 N N . THR A 1 95 ? -5.886 8.784 28.952 1.00 50.12 95 THR A N 1
ATOM 764 C CA . THR A 1 95 ? -6.990 8.871 29.915 1.00 50.12 95 THR A CA 1
ATOM 765 C C . THR A 1 95 ? -7.197 7.521 30.619 1.00 50.12 95 THR A C 1
ATOM 767 O O . THR A 1 95 ? -7.490 7.498 31.808 1.00 50.12 95 THR A O 1
ATOM 770 N N . PHE A 1 96 ? -6.898 6.407 29.936 1.00 48.22 96 PHE A N 1
ATOM 771 C CA . PHE A 1 96 ? -6.915 5.035 30.467 1.00 48.22 96 PHE A CA 1
ATOM 772 C C . PHE A 1 96 ? -5.552 4.510 30.985 1.00 48.22 96 PHE A C 1
ATOM 774 O O . PHE A 1 96 ? -5.364 3.307 31.149 1.00 48.22 96 PHE A O 1
ATOM 781 N N . ARG A 1 97 ? -4.614 5.402 31.349 1.00 38.97 97 ARG A N 1
ATOM 782 C CA . ARG A 1 97 ? -3.431 5.095 32.190 1.00 38.97 97 ARG A CA 1
ATOM 783 C C . ARG A 1 97 ? -2.298 4.252 31.568 1.00 38.97 97 ARG A C 1
ATOM 785 O O . ARG A 1 97 ? -1.553 3.607 32.303 1.00 38.97 97 ARG A O 1
ATOM 792 N N . ILE A 1 98 ? -2.055 4.329 30.256 1.00 44.91 98 ILE A N 1
ATOM 793 C CA . ILE A 1 98 ? -0.842 3.734 29.649 1.00 44.91 98 ILE A CA 1
ATOM 794 C C . ILE A 1 98 ? 0.253 4.803 29.461 1.00 44.91 98 ILE A C 1
ATOM 796 O O . ILE A 1 98 ? 0.084 5.794 28.747 1.00 44.91 98 ILE A O 1
ATOM 800 N N . HIS A 1 99 ? 1.379 4.600 30.150 1.00 37.00 99 HIS A N 1
ATOM 801 C CA . HIS A 1 99 ? 2.567 5.462 30.191 1.00 37.00 99 HIS A CA 1
ATOM 802 C C . HIS A 1 99 ? 3.155 5.722 28.784 1.00 37.00 99 HIS A C 1
ATOM 804 O O . HIS A 1 99 ? 3.240 4.819 27.953 1.00 37.00 99 HIS A O 1
ATOM 810 N N . ASP A 1 100 ? 3.570 6.962 28.500 1.00 43.00 100 ASP A N 1
ATOM 811 C CA . ASP A 1 100 ? 3.877 7.434 27.141 1.00 43.00 100 ASP A CA 1
ATOM 812 C C . ASP A 1 100 ? 5.358 7.795 26.960 1.00 43.00 100 ASP A C 1
ATOM 814 O O . ASP A 1 100 ? 5.825 8.832 27.428 1.00 43.00 100 ASP A O 1
ATOM 818 N N . THR A 1 101 ? 6.090 6.981 26.199 1.00 41.59 101 THR A N 1
ATOM 819 C CA . THR A 1 101 ? 7.463 7.257 25.748 1.00 41.59 101 THR A CA 1
ATOM 820 C C . THR A 1 101 ? 7.456 8.068 24.443 1.00 41.59 101 THR A C 1
ATOM 822 O O . THR A 1 101 ? 7.665 7.556 23.340 1.00 41.59 101 THR A O 1
ATOM 825 N N . ARG A 1 102 ? 7.233 9.386 24.546 1.00 46.41 102 ARG A N 1
ATOM 826 C CA . ARG A 1 102 ? 7.182 10.315 23.391 1.00 46.41 102 ARG A CA 1
ATOM 827 C C . ARG A 1 102 ? 8.447 10.316 22.514 1.00 46.41 102 ARG A C 1
ATOM 829 O O . ARG A 1 102 ? 8.338 10.507 21.302 1.00 46.41 102 ARG A O 1
ATOM 836 N N . ALA A 1 103 ? 9.626 10.068 23.088 1.00 38.41 103 ALA A N 1
ATOM 837 C CA . ALA A 1 103 ? 10.901 10.055 22.360 1.00 38.41 103 ALA A CA 1
ATOM 838 C C . ALA A 1 103 ? 11.074 8.816 21.447 1.00 38.41 103 ALA A C 1
ATOM 840 O O . ALA A 1 103 ? 11.561 8.939 20.323 1.00 38.41 103 ALA A O 1
ATOM 841 N N . SER A 1 104 ? 10.574 7.646 21.866 1.00 49.34 104 SER A N 1
ATOM 842 C CA . SER A 1 104 ? 10.642 6.384 21.101 1.00 49.34 104 SER A CA 1
ATOM 843 C C . SER A 1 104 ? 9.819 6.434 19.800 1.00 49.34 104 SER A C 1
ATOM 845 O O . SER A 1 104 ? 10.213 5.914 18.750 1.00 49.34 104 SER A O 1
ATOM 847 N N . ARG A 1 105 ? 8.687 7.151 19.811 1.00 53.69 105 ARG A N 1
ATOM 848 C CA . ARG A 1 105 ? 7.772 7.211 18.659 1.00 53.69 105 ARG A CA 1
ATOM 849 C C . ARG A 1 105 ? 8.257 8.090 17.511 1.00 53.69 105 ARG A C 1
ATOM 851 O O . ARG A 1 105 ? 7.909 7.825 16.366 1.00 53.69 105 ARG A O 1
ATOM 858 N N . ARG A 1 106 ? 8.995 9.178 17.766 1.00 52.22 106 ARG A N 1
ATOM 859 C CA . ARG A 1 106 ? 9.536 10.027 16.679 1.00 52.22 106 ARG A CA 1
ATOM 860 C C . ARG A 1 106 ? 10.740 9.357 16.011 1.00 52.22 106 ARG A C 1
ATOM 862 O O . ARG A 1 106 ? 10.812 9.365 14.787 1.00 52.22 106 ARG A O 1
ATOM 869 N N . SER A 1 107 ? 11.589 8.703 16.808 1.00 52.62 107 SER A N 1
ATOM 870 C CA . SER A 1 107 ? 12.732 7.923 16.321 1.00 52.62 107 SER A CA 1
ATOM 871 C C . SER A 1 107 ? 12.295 6.746 15.438 1.00 52.62 107 SER A C 1
ATOM 873 O O . SER A 1 107 ? 12.752 6.634 14.302 1.00 52.62 107 SER A O 1
ATOM 875 N N . SER A 1 108 ? 11.303 5.948 15.866 1.00 62.88 108 SER A N 1
ATOM 876 C CA . SER A 1 108 ? 10.814 4.832 15.035 1.00 62.88 108 SER A CA 1
ATOM 877 C C . SER A 1 108 ? 10.168 5.283 13.720 1.00 62.88 108 SER A C 1
ATOM 879 O O . SER A 1 108 ? 10.307 4.605 12.710 1.00 62.88 108 SER A O 1
ATOM 881 N N . ARG A 1 109 ? 9.506 6.447 13.678 1.00 66.12 109 ARG A N 1
ATOM 882 C CA . ARG A 1 109 ? 8.897 6.980 12.443 1.00 66.12 109 ARG A CA 1
ATOM 883 C C . ARG A 1 109 ? 9.928 7.380 11.398 1.00 66.12 109 ARG A C 1
ATOM 885 O O . ARG A 1 109 ? 9.775 7.011 10.238 1.00 66.12 109 ARG A O 1
ATOM 892 N N . ILE A 1 110 ? 10.958 8.115 11.816 1.00 68.31 110 ILE A N 1
ATOM 893 C CA . ILE A 1 110 ? 12.071 8.485 10.936 1.00 68.31 110 ILE A CA 1
ATOM 894 C C . ILE A 1 110 ? 12.781 7.214 10.471 1.00 68.31 110 ILE A C 1
ATOM 896 O O . ILE A 1 110 ? 13.043 7.082 9.283 1.00 68.31 110 ILE A O 1
ATOM 900 N N . PHE A 1 111 ? 12.980 6.241 11.365 1.00 68.19 111 PHE A N 1
ATOM 901 C CA . PHE A 1 111 ? 13.556 4.945 11.015 1.00 68.19 111 PHE A CA 1
ATOM 902 C C . PHE A 1 111 ? 12.757 4.221 9.919 1.00 68.19 111 PHE A C 1
ATOM 904 O O . PHE A 1 111 ? 13.339 3.848 8.909 1.00 68.19 111 PHE A O 1
ATOM 911 N N . TYR A 1 112 ? 11.430 4.087 10.047 1.00 69.00 112 TYR A N 1
ATOM 912 C CA . TYR A 1 112 ? 10.612 3.446 9.004 1.00 69.00 112 TYR A CA 1
ATOM 913 C C . TYR A 1 112 ? 10.569 4.242 7.694 1.00 69.00 112 TYR A C 1
ATOM 915 O O . TYR A 1 112 ? 10.519 3.640 6.626 1.00 69.00 112 TYR A O 1
ATOM 923 N N . PHE A 1 113 ? 10.577 5.576 7.759 1.00 72.81 113 PHE A N 1
ATOM 924 C CA . PHE A 1 113 ? 10.621 6.429 6.570 1.00 72.81 113 PHE A CA 1
ATOM 925 C C . PHE A 1 113 ? 11.946 6.264 5.816 1.00 72.81 113 PHE A C 1
ATOM 927 O O . PHE A 1 113 ? 11.944 6.010 4.614 1.00 72.81 113 PHE A O 1
ATOM 934 N N . VAL A 1 114 ? 13.067 6.335 6.538 1.00 73.94 114 VAL A N 1
ATOM 935 C CA . VAL A 1 114 ? 14.410 6.116 5.991 1.00 73.94 114 VAL A CA 1
ATOM 936 C C . VAL A 1 114 ? 14.536 4.696 5.447 1.00 73.94 114 VAL A C 1
ATOM 938 O O . VAL A 1 114 ? 15.011 4.524 4.332 1.00 73.94 114 VAL A O 1
ATOM 941 N N . LEU A 1 115 ? 14.043 3.688 6.170 1.00 76.06 115 LEU A N 1
ATOM 942 C CA . LEU A 1 115 ? 14.075 2.296 5.724 1.00 76.06 115 LEU A CA 1
ATOM 943 C C . LEU A 1 115 ? 13.266 2.085 4.438 1.00 76.06 115 LEU A C 1
ATOM 945 O O . LEU A 1 115 ? 13.743 1.413 3.532 1.00 76.06 115 LEU A O 1
ATOM 949 N N . ALA A 1 116 ? 12.083 2.698 4.322 1.00 72.50 116 ALA A N 1
ATOM 950 C CA . ALA A 1 116 ? 11.276 2.623 3.107 1.00 72.50 116 ALA A CA 1
ATOM 951 C C . ALA A 1 116 ? 11.976 3.293 1.913 1.00 72.50 116 ALA A C 1
ATOM 953 O O . ALA A 1 116 ? 11.983 2.725 0.823 1.00 72.50 116 ALA A O 1
ATOM 954 N N . ILE A 1 117 ? 12.607 4.457 2.112 1.00 78.44 117 ILE A N 1
ATOM 955 C CA . ILE A 1 117 ? 13.386 5.136 1.063 1.00 78.44 117 ILE A CA 1
ATOM 956 C C . ILE A 1 117 ? 14.600 4.299 0.657 1.00 78.44 117 ILE A C 1
ATOM 958 O O . ILE A 1 117 ? 14.811 4.082 -0.532 1.00 78.44 117 ILE A O 1
ATOM 962 N N . LEU A 1 118 ? 15.373 3.798 1.623 1.00 75.00 118 LEU A N 1
ATOM 963 C CA . LEU A 1 118 ? 16.556 2.979 1.356 1.00 75.00 118 LEU A CA 1
ATOM 964 C C . LEU A 1 118 ? 16.188 1.687 0.628 1.00 75.00 118 LEU A C 1
ATOM 966 O O . LEU A 1 118 ? 16.841 1.343 -0.351 1.00 75.00 118 LEU A O 1
ATOM 970 N N . ALA A 1 119 ? 15.114 1.013 1.040 1.00 73.06 119 ALA A N 1
ATOM 971 C CA . ALA A 1 119 ? 14.629 -0.176 0.351 1.00 73.06 119 ALA A CA 1
ATOM 972 C C . ALA A 1 119 ? 14.155 0.151 -1.076 1.00 73.06 119 ALA A C 1
ATOM 974 O O . ALA A 1 119 ? 14.450 -0.595 -2.001 1.00 73.06 119 ALA A O 1
ATOM 975 N N . SER A 1 120 ? 13.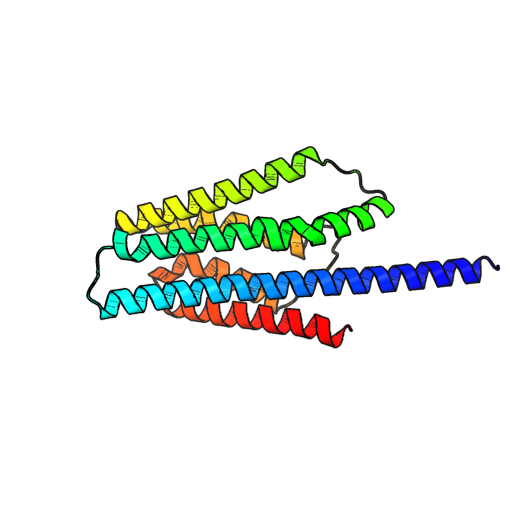508 1.303 -1.282 1.00 73.44 120 SER A N 1
ATOM 976 C CA . SER A 1 120 ? 13.081 1.766 -2.613 1.00 73.44 120 SER A CA 1
ATOM 977 C C . SER A 1 120 ? 14.263 2.082 -3.534 1.00 73.44 120 SER A C 1
ATOM 979 O O . SER A 1 120 ? 14.258 1.704 -4.703 1.00 73.44 120 SER A O 1
ATOM 981 N N . LEU A 1 121 ? 15.302 2.734 -3.004 1.00 77.19 121 LEU A N 1
ATOM 982 C CA . LEU A 1 121 ? 16.554 2.981 -3.722 1.00 77.19 121 LEU A CA 1
ATOM 983 C C . LEU A 1 121 ? 17.272 1.669 -4.045 1.00 77.19 121 LEU A C 1
ATOM 985 O O . LEU A 1 121 ? 17.804 1.512 -5.138 1.00 77.19 121 LEU A O 1
ATOM 989 N N . PHE A 1 122 ? 17.246 0.706 -3.125 1.00 75.75 122 PHE A N 1
ATOM 990 C CA . PHE A 1 122 ? 17.853 -0.600 -3.340 1.00 75.75 122 PHE A CA 1
ATOM 991 C C . PHE A 1 122 ? 17.100 -1.413 -4.407 1.00 75.75 122 PHE A C 1
ATOM 993 O O . PHE A 1 122 ? 17.738 -2.031 -5.257 1.00 75.75 122 PHE A O 1
ATOM 1000 N N . ILE A 1 123 ? 15.761 -1.336 -4.450 1.00 73.38 123 ILE A N 1
ATOM 1001 C CA . ILE A 1 123 ? 14.948 -1.896 -5.545 1.00 73.38 123 ILE A CA 1
ATOM 1002 C C . ILE A 1 123 ? 15.332 -1.236 -6.874 1.00 73.38 123 ILE A C 1
ATOM 1004 O O . ILE A 1 123 ? 15.587 -1.938 -7.848 1.00 73.38 123 ILE A O 1
ATOM 1008 N N . TYR A 1 124 ? 15.425 0.096 -6.911 1.00 78.56 124 TYR A N 1
ATOM 1009 C CA . TYR A 1 124 ? 15.811 0.838 -8.114 1.00 78.56 124 TYR A CA 1
ATOM 1010 C C . TYR A 1 124 ? 17.179 0.403 -8.646 1.00 78.56 124 TYR A C 1
ATOM 1012 O O . TYR A 1 124 ? 17.298 0.054 -9.819 1.00 78.56 124 TYR A O 1
ATOM 1020 N N . VAL A 1 125 ? 18.192 0.350 -7.775 1.00 74.81 125 VAL A N 1
ATOM 1021 C CA . VAL A 1 125 ? 19.544 -0.094 -8.143 1.00 74.81 125 VAL A CA 1
ATOM 1022 C C . VAL A 1 125 ? 19.528 -1.533 -8.656 1.00 74.81 125 VAL A C 1
ATOM 1024 O O . VAL A 1 125 ? 20.165 -1.810 -9.665 1.00 74.81 125 VAL A O 1
ATOM 1027 N N . SER A 1 126 ? 18.756 -2.420 -8.024 1.00 76.69 126 SER A N 1
ATOM 1028 C CA . SER A 1 126 ? 18.650 -3.829 -8.432 1.00 76.69 126 SER A CA 1
ATOM 1029 C C . SER A 1 126 ? 18.011 -4.006 -9.811 1.00 76.69 126 SER A C 1
ATOM 1031 O O . SER A 1 126 ? 18.427 -4.865 -10.585 1.00 76.69 126 SER A O 1
ATOM 1033 N N . ILE A 1 127 ? 16.995 -3.197 -10.136 1.00 77.50 127 ILE A N 1
ATOM 1034 C CA . ILE A 1 127 ? 16.352 -3.238 -11.457 1.00 77.50 127 ILE A CA 1
ATOM 1035 C C . ILE A 1 127 ? 17.309 -2.693 -12.521 1.00 77.50 127 ILE A C 1
ATOM 1037 O O . ILE A 1 127 ? 17.445 -3.296 -13.582 1.00 77.50 127 ILE A O 1
ATOM 1041 N N . VAL A 1 128 ? 17.998 -1.584 -12.233 1.00 79.88 128 VAL A N 1
ATOM 1042 C CA . VAL A 1 128 ? 18.973 -0.981 -13.155 1.00 79.88 128 VAL A CA 1
ATOM 1043 C C . VAL A 1 128 ? 20.168 -1.908 -13.394 1.00 79.88 128 VAL A C 1
ATOM 1045 O O . VAL A 1 128 ? 20.654 -1.985 -14.519 1.00 79.88 128 VAL A O 1
ATOM 1048 N N . SER A 1 129 ? 20.626 -2.638 -12.374 1.00 80.25 129 SER A N 1
ATOM 1049 C CA . SER A 1 129 ? 21.732 -3.592 -12.510 1.00 80.25 129 SER A CA 1
ATOM 1050 C C . SER A 1 129 ? 21.335 -4.902 -13.199 1.00 80.25 129 SER A C 1
ATOM 1052 O O . SER A 1 129 ? 22.216 -5.670 -13.569 1.00 80.25 129 SER A O 1
ATOM 1054 N N . GLY A 1 130 ? 20.035 -5.181 -13.363 1.00 77.62 130 GLY A N 1
ATOM 1055 C CA . GLY A 1 130 ? 19.528 -6.426 -13.954 1.00 77.62 130 GLY A CA 1
ATOM 1056 C C . GLY A 1 130 ? 19.658 -7.665 -13.055 1.00 77.62 130 GLY A C 1
ATOM 1057 O O . GLY A 1 130 ? 19.367 -8.778 -13.491 1.00 77.62 130 GLY A O 1
ATOM 1058 N N . GLU A 1 131 ? 20.060 -7.490 -11.795 1.00 83.56 131 GLU A N 1
ATOM 1059 C CA . GLU A 1 131 ? 20.345 -8.584 -10.862 1.00 83.56 131 GLU A CA 1
ATOM 1060 C C . GLU A 1 131 ? 19.077 -9.012 -10.117 1.00 83.56 131 GLU A C 1
ATOM 1062 O O . GLU A 1 131 ? 18.685 -8.429 -9.100 1.00 83.56 131 GLU A O 1
ATOM 1067 N N . GLN A 1 132 ? 18.424 -10.072 -10.602 1.00 79.88 132 GLN A N 1
ATOM 1068 C CA . GLN A 1 132 ? 17.151 -10.542 -10.039 1.00 79.88 132 GLN A CA 1
ATOM 1069 C C . GLN A 1 132 ? 17.250 -10.932 -8.556 1.00 79.88 132 GLN A C 1
ATOM 1071 O O . GLN A 1 132 ? 16.309 -10.716 -7.797 1.00 79.88 132 GLN A O 1
ATOM 1076 N N . GLN A 1 133 ? 18.389 -11.471 -8.109 1.00 83.25 133 GLN A N 1
ATOM 1077 C CA . GLN A 1 133 ? 18.586 -11.838 -6.701 1.00 83.25 133 GLN A CA 1
ATOM 1078 C C . GLN A 1 133 ? 18.522 -10.613 -5.781 1.00 83.25 133 GLN A C 1
ATOM 1080 O O . GLN A 1 133 ? 17.864 -10.649 -4.738 1.00 83.25 133 GLN A O 1
ATOM 1085 N N . LEU A 1 134 ? 19.151 -9.508 -6.197 1.00 80.38 134 LEU A N 1
ATOM 1086 C CA . LEU A 1 134 ? 19.123 -8.252 -5.452 1.00 80.38 134 LEU A CA 1
ATOM 1087 C C . LEU A 1 134 ? 17.706 -7.679 -5.398 1.00 80.38 134 LEU A C 1
ATOM 1089 O O . LEU A 1 134 ? 17.285 -7.219 -4.338 1.00 80.38 134 LEU A O 1
ATOM 1093 N N . TYR A 1 135 ? 16.931 -7.812 -6.480 1.00 82.62 135 TYR A N 1
ATOM 1094 C CA . TYR A 1 135 ? 15.530 -7.394 -6.502 1.00 82.62 135 TYR A CA 1
ATOM 1095 C C . TYR A 1 135 ? 14.698 -8.095 -5.418 1.00 82.62 135 TYR A C 1
ATOM 1097 O O . TYR A 1 135 ? 13.996 -7.423 -4.661 1.00 82.62 135 TYR A O 1
ATOM 1105 N N . TYR A 1 136 ? 14.786 -9.425 -5.296 1.00 83.38 136 TYR A N 1
ATOM 1106 C CA . TYR A 1 136 ? 13.996 -10.167 -4.302 1.00 83.38 136 TYR A CA 1
ATOM 1107 C C . TYR A 1 136 ? 14.380 -9.802 -2.867 1.00 83.38 136 TYR A C 1
ATOM 1109 O O . TYR A 1 136 ? 13.503 -9.645 -2.012 1.00 83.38 136 TYR A O 1
ATOM 1117 N N . ILE A 1 137 ? 15.678 -9.618 -2.603 1.00 82.94 137 ILE A N 1
ATOM 1118 C CA . ILE A 1 137 ? 16.173 -9.154 -1.301 1.00 82.94 137 ILE A CA 1
ATOM 1119 C C . ILE A 1 137 ? 15.627 -7.750 -1.014 1.00 82.94 137 ILE A C 1
ATOM 1121 O O . ILE A 1 137 ? 15.069 -7.509 0.058 1.00 82.94 137 ILE A O 1
ATOM 1125 N N . ALA A 1 138 ? 15.718 -6.843 -1.986 1.00 82.62 138 ALA A N 1
ATOM 1126 C CA . ALA A 1 138 ? 15.258 -5.468 -1.859 1.00 82.62 138 ALA A CA 1
ATOM 1127 C C . ALA A 1 138 ? 13.749 -5.373 -1.605 1.00 82.62 138 ALA A C 1
ATOM 1129 O O . ALA A 1 138 ? 13.317 -4.688 -0.676 1.00 82.62 138 ALA A O 1
ATOM 1130 N N . MET A 1 139 ? 12.950 -6.117 -2.371 1.00 82.56 139 MET A N 1
ATOM 1131 C CA . MET A 1 139 ? 11.502 -6.197 -2.188 1.00 82.56 139 MET A CA 1
ATOM 1132 C C . MET A 1 139 ? 11.124 -6.810 -0.843 1.00 82.56 139 MET A C 1
ATOM 1134 O O . MET A 1 139 ? 10.208 -6.319 -0.189 1.00 82.56 139 MET A O 1
ATOM 1138 N N . SER A 1 140 ? 11.849 -7.828 -0.378 1.00 84.25 140 SER A N 1
ATOM 1139 C CA . SER A 1 140 ? 11.604 -8.426 0.940 1.00 84.25 140 SER A CA 1
ATOM 1140 C C . SER A 1 140 ? 11.874 -7.426 2.070 1.00 84.25 140 SER A C 1
ATOM 1142 O O . SER A 1 140 ? 11.061 -7.291 2.987 1.00 84.25 140 SER A O 1
ATOM 1144 N N . ILE A 1 141 ? 12.973 -6.668 1.977 1.00 82.00 141 ILE A N 1
ATOM 1145 C CA . ILE A 1 141 ? 13.319 -5.599 2.930 1.00 82.00 141 ILE A CA 1
ATOM 1146 C C . ILE A 1 141 ? 12.311 -4.444 2.863 1.00 82.00 141 ILE A C 1
ATOM 1148 O O . ILE A 1 141 ? 12.031 -3.824 3.885 1.00 82.00 141 ILE A O 1
ATOM 1152 N N . TYR A 1 142 ? 11.740 -4.159 1.691 1.00 80.94 142 TYR A N 1
ATOM 1153 C CA . TYR A 1 142 ? 10.698 -3.146 1.521 1.00 80.94 142 TYR A CA 1
ATOM 1154 C C . TYR A 1 142 ? 9.351 -3.577 2.124 1.00 80.94 142 TYR A C 1
ATOM 1156 O O . TYR A 1 142 ? 8.723 -2.816 2.864 1.00 80.94 142 TYR A O 1
ATOM 1164 N N . VAL A 1 143 ? 8.911 -4.807 1.844 1.00 84.00 143 VAL A N 1
ATOM 1165 C CA . VAL A 1 143 ? 7.600 -5.331 2.254 1.00 84.00 143 VAL A CA 1
ATOM 1166 C C . VAL A 1 143 ? 7.553 -5.646 3.751 1.00 84.00 143 VAL A C 1
ATOM 1168 O O . VAL A 1 143 ? 6.568 -5.313 4.418 1.00 84.00 143 VAL A O 1
ATOM 1171 N N . ALA A 1 144 ? 8.605 -6.249 4.315 1.00 83.44 144 ALA A N 1
ATOM 1172 C CA . ALA A 1 144 ? 8.586 -6.738 5.695 1.00 83.44 144 ALA A CA 1
ATOM 1173 C C . ALA A 1 144 ? 8.258 -5.649 6.744 1.00 83.44 144 ALA A C 1
ATOM 1175 O O . ALA A 1 144 ? 7.375 -5.877 7.575 1.00 83.44 144 ALA A O 1
ATOM 1176 N N . PRO A 1 145 ? 8.856 -4.442 6.721 1.00 77.44 145 PRO A N 1
ATOM 1177 C CA . PRO A 1 145 ? 8.524 -3.374 7.664 1.00 77.44 145 PRO A CA 1
ATOM 1178 C C . PRO A 1 145 ? 7.083 -2.874 7.527 1.00 77.44 145 PRO A C 1
ATOM 1180 O O . PRO A 1 145 ? 6.453 -2.541 8.535 1.00 77.44 145 PRO A O 1
ATOM 1183 N N . ILE A 1 146 ? 6.551 -2.827 6.299 1.00 80.25 146 ILE A N 1
ATOM 1184 C CA . ILE A 1 146 ? 5.170 -2.404 6.029 1.00 80.25 146 ILE A CA 1
ATOM 1185 C C . ILE A 1 146 ? 4.199 -3.418 6.633 1.00 80.25 146 ILE A C 1
ATOM 1187 O O . ILE A 1 146 ? 3.279 -3.019 7.350 1.00 80.25 146 ILE A O 1
ATOM 1191 N N . ILE A 1 147 ? 4.453 -4.712 6.426 1.00 84.12 147 ILE A N 1
ATOM 1192 C CA . ILE A 1 147 ? 3.653 -5.805 6.990 1.00 84.12 147 ILE A CA 1
ATOM 1193 C C . ILE A 1 147 ? 3.732 -5.834 8.505 1.00 84.12 147 ILE A C 1
ATOM 1195 O O . ILE A 1 147 ? 2.695 -5.884 9.157 1.00 84.12 147 ILE A O 1
ATOM 1199 N N . VAL A 1 148 ? 4.929 -5.751 9.087 1.00 80.31 148 VAL A N 1
ATOM 1200 C CA . VAL A 1 148 ? 5.091 -5.723 10.548 1.00 80.31 148 VAL A CA 1
ATOM 1201 C C . VAL A 1 148 ? 4.318 -4.552 11.143 1.00 80.31 148 VAL A C 1
ATOM 1203 O O . VAL A 1 148 ? 3.688 -4.684 12.194 1.00 80.31 148 VAL A O 1
ATOM 1206 N N . ARG A 1 149 ? 4.322 -3.398 10.473 1.00 75.94 149 ARG A N 1
ATOM 1207 C CA . ARG A 1 149 ? 3.562 -2.237 10.924 1.00 75.94 149 ARG A CA 1
ATOM 1208 C C . ARG A 1 149 ? 2.054 -2.420 10.756 1.00 75.94 149 ARG A C 1
ATOM 1210 O O . ARG A 1 149 ? 1.335 -2.094 11.695 1.00 75.94 149 ARG A O 1
ATOM 1217 N N . HIS A 1 150 ? 1.590 -2.951 9.627 1.00 79.06 150 HIS A N 1
ATOM 1218 C CA . HIS A 1 150 ? 0.180 -3.301 9.410 1.00 79.06 150 HIS A CA 1
ATOM 1219 C C . HIS A 1 150 ? -0.320 -4.281 10.463 1.00 79.06 150 HIS A C 1
ATOM 1221 O O . HIS A 1 150 ? -1.307 -4.019 11.144 1.00 79.06 150 HIS A O 1
ATOM 1227 N N . TYR A 1 151 ? 0.441 -5.349 10.679 1.00 81.19 151 TYR A N 1
ATOM 1228 C CA . TYR A 1 151 ? 0.165 -6.342 11.699 1.00 81.19 151 TYR A CA 1
ATOM 1229 C C . TYR A 1 151 ? 0.087 -5.709 13.090 1.00 81.19 151 TYR A C 1
ATOM 1231 O O . TYR A 1 151 ? -0.853 -5.960 13.833 1.00 81.19 151 TYR A O 1
ATOM 1239 N N . ARG A 1 152 ? 1.031 -4.831 13.451 1.00 74.50 152 ARG A N 1
ATOM 1240 C CA . ARG A 1 152 ? 0.968 -4.116 14.734 1.00 74.50 152 ARG A CA 1
ATOM 1241 C C . ARG A 1 152 ? -0.267 -3.222 14.832 1.00 74.50 152 ARG A C 1
ATOM 1243 O O . ARG A 1 152 ? -0.873 -3.186 15.892 1.00 74.50 152 ARG A O 1
ATOM 1250 N N . ILE A 1 153 ? -0.662 -2.525 13.769 1.00 73.56 153 ILE A N 1
ATOM 1251 C CA . ILE A 1 153 ? -1.869 -1.683 13.789 1.00 73.56 153 ILE A CA 1
ATOM 1252 C C . ILE A 1 153 ? -3.127 -2.528 14.035 1.00 73.56 153 ILE A C 1
ATOM 1254 O O . ILE A 1 153 ? -3.963 -2.127 14.836 1.00 73.56 153 ILE A O 1
ATOM 1258 N N . LEU A 1 154 ? -3.235 -3.691 13.390 1.00 75.94 154 LEU A N 1
ATOM 1259 C CA . LEU A 1 154 ? -4.435 -4.534 13.438 1.00 75.94 154 LEU A CA 1
ATOM 1260 C C . LEU A 1 154 ? -4.485 -5.473 14.655 1.00 75.94 154 LEU A C 1
ATOM 1262 O O . LEU A 1 154 ? -5.559 -5.766 15.166 1.00 75.94 154 LEU A O 1
ATOM 1266 N N . TYR A 1 155 ? -3.336 -5.961 15.128 1.00 73.69 155 TYR A N 1
ATOM 1267 C CA . TYR A 1 155 ? -3.271 -7.049 16.111 1.00 73.69 155 TYR A CA 1
ATOM 1268 C C . TYR A 1 155 ? -2.594 -6.678 17.437 1.00 73.69 155 TYR A C 1
ATOM 1270 O O . TYR A 1 155 ? -2.621 -7.499 18.360 1.00 73.69 155 TYR A O 1
ATOM 1278 N N . SER A 1 156 ? -1.983 -5.489 17.576 1.00 64.06 156 SER A N 1
ATOM 1279 C CA . SER A 1 156 ? -1.361 -5.102 18.854 1.00 64.06 156 SER A CA 1
ATOM 1280 C C . SER A 1 156 ? -2.399 -4.788 19.935 1.00 64.06 156 SER A C 1
ATOM 1282 O O . SER A 1 156 ? -3.507 -4.344 19.651 1.00 64.06 156 SER A O 1
ATOM 1284 N N . SER A 1 157 ? -2.033 -5.061 21.189 1.00 47.47 157 SER A N 1
ATOM 1285 C CA . SER A 1 157 ? -2.846 -4.734 22.361 1.00 47.47 157 SER A CA 1
ATOM 1286 C C . SER A 1 157 ? -2.539 -3.306 22.847 1.00 47.47 157 SER A C 1
ATOM 1288 O O . SER A 1 157 ? -1.354 -2.964 22.944 1.00 47.47 157 SER A O 1
ATOM 1290 N N . PRO A 1 158 ? -3.551 -2.483 23.190 1.00 55.59 158 PRO A N 1
ATOM 1291 C CA . PRO A 1 158 ? -4.989 -2.763 23.102 1.00 55.59 158 PRO A CA 1
ATOM 1292 C C . PRO A 1 158 ? -5.495 -2.753 21.650 1.00 55.59 158 PRO A C 1
ATOM 1294 O O . PRO A 1 158 ? -5.141 -1.866 20.872 1.00 55.59 158 PRO A O 1
ATOM 1297 N N . ARG A 1 159 ? -6.337 -3.737 21.301 1.00 61.66 159 ARG A N 1
ATOM 1298 C CA . ARG A 1 159 ? -6.950 -3.842 19.969 1.00 61.66 159 ARG A CA 1
ATOM 1299 C C . ARG A 1 159 ? -8.071 -2.816 19.865 1.00 61.66 159 ARG A C 1
ATOM 1301 O O . ARG A 1 159 ? -9.103 -2.976 20.497 1.00 61.66 159 ARG A O 1
ATOM 1308 N N . ILE A 1 160 ? -7.837 -1.760 19.093 1.00 63.94 160 ILE A N 1
ATOM 1309 C CA . ILE A 1 160 ? -8.835 -0.704 18.847 1.00 63.94 160 ILE A CA 1
ATOM 1310 C C . ILE A 1 160 ? -9.794 -1.111 17.726 1.00 63.94 160 ILE A C 1
ATOM 1312 O O . ILE A 1 160 ? -10.921 -0.646 17.673 1.00 63.94 160 ILE A O 1
ATOM 1316 N N . ILE A 1 161 ? -9.337 -1.967 16.814 1.00 74.31 161 ILE A N 1
ATOM 1317 C CA . ILE A 1 161 ? -10.112 -2.420 15.667 1.00 74.31 161 ILE A CA 1
ATOM 1318 C C . ILE A 1 161 ? -9.896 -3.915 15.514 1.00 74.31 161 ILE A C 1
ATOM 1320 O O . ILE A 1 161 ? -8.772 -4.403 15.648 1.00 74.31 161 ILE A O 1
ATOM 1324 N N . GLU A 1 162 ? -10.958 -4.632 15.180 1.00 80.50 162 GLU A N 1
ATOM 1325 C CA . GLU A 1 162 ? -10.848 -6.028 14.791 1.00 80.50 162 GLU A CA 1
ATOM 1326 C C . GLU A 1 162 ? -10.328 -6.143 13.350 1.00 80.50 162 GLU A C 1
ATOM 1328 O O . GLU A 1 162 ? -10.905 -5.535 12.448 1.00 80.50 162 GLU A O 1
ATOM 1333 N N . PRO A 1 163 ? -9.274 -6.926 13.084 1.00 85.81 163 PRO A N 1
ATOM 1334 C CA . PRO A 1 163 ? -8.856 -7.215 11.717 1.00 85.81 163 PRO A CA 1
ATOM 1335 C C . PRO A 1 163 ? -9.982 -7.903 10.939 1.00 85.81 163 PRO A C 1
ATOM 1337 O O . PRO A 1 163 ? -10.585 -8.857 11.434 1.00 85.81 163 PRO A O 1
ATOM 1340 N N . LYS A 1 164 ? -10.244 -7.452 9.709 1.00 90.81 164 LYS A N 1
ATOM 1341 C CA . LYS A 1 164 ? -11.243 -8.064 8.818 1.00 90.81 164 LYS A CA 1
ATOM 1342 C C . LYS A 1 164 ? -10.572 -8.848 7.697 1.00 90.81 164 LYS A C 1
ATOM 1344 O O . LYS A 1 164 ? -9.370 -8.733 7.454 1.00 90.81 164 LYS A O 1
ATOM 1349 N N . HIS A 1 165 ? -11.358 -9.646 6.977 1.00 93.19 165 HIS A N 1
ATOM 1350 C CA . HIS A 1 165 ? -10.855 -10.466 5.872 1.00 93.19 165 HIS A CA 1
ATOM 1351 C C . HIS A 1 165 ? -10.191 -9.620 4.780 1.00 93.19 165 HIS A C 1
ATOM 1353 O O . HIS A 1 165 ? -9.154 -10.016 4.258 1.00 93.19 165 HIS A O 1
ATOM 1359 N N . TYR A 1 166 ? -10.729 -8.437 4.472 1.00 93.81 166 TYR A N 1
ATOM 1360 C CA . TYR A 1 166 ? -10.160 -7.553 3.454 1.00 93.81 166 TYR A CA 1
ATOM 1361 C C . TYR A 1 166 ? -8.806 -6.946 3.868 1.00 93.81 166 TYR A C 1
ATOM 1363 O O . TYR A 1 166 ? -7.948 -6.752 3.009 1.00 93.81 166 TYR A O 1
ATOM 1371 N N . ASP A 1 167 ? -8.571 -6.723 5.168 1.00 92.06 167 ASP A N 1
ATOM 1372 C CA . ASP A 1 167 ? -7.267 -6.287 5.687 1.00 92.06 167 ASP A CA 1
ATOM 1373 C C . ASP A 1 167 ? -6.212 -7.390 5.485 1.00 92.06 167 ASP A C 1
ATOM 1375 O O . ASP A 1 167 ? -5.088 -7.134 5.046 1.00 92.06 167 ASP A O 1
ATOM 1379 N N . ILE A 1 168 ? -6.597 -8.644 5.749 1.00 92.94 168 ILE A N 1
ATOM 1380 C CA . ILE A 1 168 ? -5.738 -9.821 5.560 1.00 92.94 168 ILE A CA 1
ATOM 1381 C C . ILE A 1 168 ? -5.428 -10.020 4.075 1.00 92.94 168 ILE A C 1
ATOM 1383 O O . ILE A 1 168 ? -4.269 -10.230 3.719 1.00 92.94 168 ILE A O 1
ATOM 1387 N N . ILE A 1 169 ? -6.433 -9.913 3.200 1.00 94.56 169 ILE A N 1
ATOM 1388 C CA . ILE A 1 169 ? -6.248 -10.022 1.748 1.00 94.56 169 ILE A CA 1
ATOM 1389 C C . ILE A 1 169 ? -5.240 -8.970 1.261 1.00 94.56 169 ILE A C 1
ATOM 1391 O O . ILE A 1 169 ? -4.309 -9.325 0.541 1.00 94.56 169 ILE A O 1
ATOM 1395 N N . ALA A 1 170 ? -5.361 -7.710 1.693 1.00 93.56 170 ALA A N 1
ATOM 1396 C CA . ALA A 1 170 ? -4.420 -6.651 1.321 1.00 93.56 170 ALA A CA 1
ATOM 1397 C C . ALA A 1 170 ? -2.980 -6.945 1.787 1.00 93.56 170 ALA A C 1
ATOM 1399 O O . ALA A 1 170 ? -2.023 -6.718 1.041 1.00 93.56 170 ALA A O 1
ATOM 1400 N N . MET A 1 171 ? -2.811 -7.494 2.996 1.00 92.31 171 MET A N 1
ATOM 1401 C CA . MET A 1 171 ? -1.498 -7.915 3.499 1.00 92.31 171 MET A CA 1
ATOM 1402 C C . MET A 1 171 ? -0.916 -9.081 2.695 1.00 92.31 171 MET A C 1
ATOM 1404 O O . MET A 1 171 ? 0.265 -9.053 2.354 1.00 92.31 171 MET A O 1
ATOM 1408 N N . VAL A 1 172 ? -1.727 -10.092 2.372 1.00 94.06 172 VAL A N 1
ATOM 1409 C CA . VAL A 1 172 ? -1.288 -11.254 1.587 1.00 94.06 172 VAL A CA 1
ATOM 1410 C C . VAL A 1 172 ? -0.850 -10.823 0.192 1.00 94.06 172 VAL A C 1
ATOM 1412 O O . VAL A 1 172 ? 0.245 -11.188 -0.232 1.00 94.06 172 VAL A O 1
ATOM 1415 N N . THR A 1 173 ? -1.632 -9.991 -0.499 1.00 93.94 173 THR A N 1
ATOM 1416 C CA . THR A 1 173 ? -1.253 -9.534 -1.843 1.00 93.94 173 THR A CA 1
ATOM 1417 C C . THR A 1 173 ? -0.022 -8.630 -1.832 1.00 93.94 173 THR A C 1
ATOM 1419 O O . THR A 1 173 ? 0.751 -8.655 -2.788 1.00 93.94 173 THR A O 1
ATOM 1422 N N . LEU A 1 174 ? 0.229 -7.893 -0.743 1.00 90.88 174 LEU A N 1
ATOM 1423 C CA . LEU A 1 174 ? 1.479 -7.152 -0.552 1.00 90.88 174 LEU A CA 1
ATOM 1424 C C . LEU A 1 174 ? 2.695 -8.084 -0.437 1.00 90.88 174 LEU A C 1
ATOM 1426 O O . LEU A 1 174 ? 3.730 -7.786 -1.026 1.00 90.88 174 LEU A O 1
ATOM 1430 N N . VAL A 1 175 ? 2.581 -9.218 0.270 1.00 91.50 175 VAL A N 1
ATOM 1431 C CA . VAL A 1 175 ? 3.637 -10.255 0.273 1.00 91.50 175 VAL A CA 1
ATOM 1432 C C . VAL A 1 175 ? 3.854 -10.785 -1.137 1.00 91.50 175 VAL A C 1
ATOM 1434 O O . VAL A 1 175 ? 4.991 -10.917 -1.587 1.00 91.50 175 VAL A O 1
ATOM 1437 N N . SER A 1 176 ? 2.764 -11.073 -1.850 1.00 90.31 176 SER A N 1
ATOM 1438 C CA . SER A 1 176 ? 2.828 -11.643 -3.193 1.00 90.31 176 SER A CA 1
ATOM 1439 C C . SER A 1 176 ? 3.571 -10.745 -4.186 1.00 90.31 176 SER A C 1
ATOM 1441 O O . SER A 1 176 ? 4.174 -11.271 -5.118 1.00 90.31 176 SER A O 1
ATOM 1443 N N . LEU A 1 177 ? 3.613 -9.422 -3.974 1.00 86.56 177 LEU A N 1
ATOM 1444 C CA . LEU A 1 177 ? 4.356 -8.505 -4.846 1.00 86.56 177 LEU A CA 1
ATOM 1445 C C . LEU A 1 177 ? 5.858 -8.807 -4.937 1.00 86.56 177 LEU A C 1
ATOM 1447 O O . LEU A 1 177 ? 6.470 -8.460 -5.944 1.00 86.56 177 LEU A O 1
ATOM 1451 N N . VAL A 1 178 ? 6.453 -9.487 -3.951 1.00 86.94 178 VAL A N 1
ATOM 1452 C CA . VAL A 1 178 ? 7.856 -9.939 -4.034 1.00 86.94 178 VAL A CA 1
ATOM 1453 C C . VAL A 1 178 ? 8.073 -10.846 -5.253 1.00 86.94 178 VAL A C 1
ATOM 1455 O O . VAL A 1 178 ? 9.137 -10.816 -5.866 1.00 86.94 178 VAL A O 1
ATOM 1458 N N . PHE A 1 179 ? 7.049 -11.603 -5.650 1.00 86.25 179 PHE A N 1
ATOM 1459 C CA . PHE A 1 179 ? 7.081 -12.537 -6.777 1.00 86.25 179 PHE A CA 1
ATOM 1460 C C . PHE A 1 179 ? 6.509 -11.948 -8.075 1.00 86.25 179 PHE A C 1
ATOM 1462 O O . PHE A 1 179 ? 6.416 -12.652 -9.082 1.00 86.25 179 PHE A O 1
ATOM 1469 N N . ALA A 1 180 ? 6.136 -10.666 -8.088 1.00 81.25 180 ALA A N 1
ATOM 1470 C CA . ALA A 1 180 ? 5.509 -10.032 -9.245 1.00 81.25 180 ALA A CA 1
ATOM 1471 C C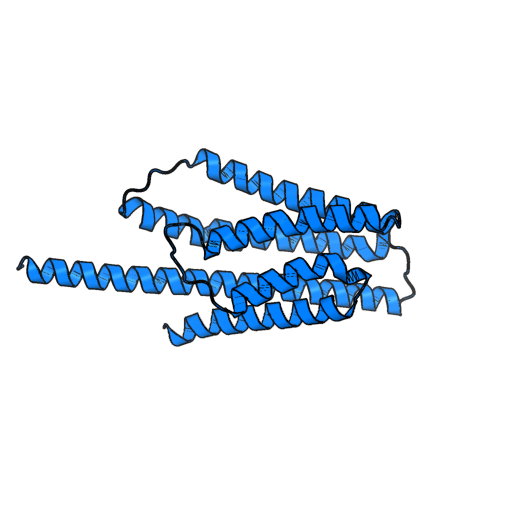 . ALA A 1 180 ? 6.350 -10.049 -10.545 1.00 81.25 180 ALA A C 1
ATOM 1473 O O . ALA A 1 180 ? 5.742 -10.157 -11.610 1.00 81.25 180 ALA A O 1
ATOM 1474 N N . PRO A 1 181 ? 7.703 -10.036 -10.524 1.00 78.31 181 PRO A N 1
ATOM 1475 C CA . PRO A 1 181 ? 8.485 -10.207 -11.753 1.00 78.31 181 PRO A CA 1
ATOM 1476 C C . PRO A 1 181 ? 8.314 -11.575 -12.420 1.00 78.31 181 PRO A C 1
ATOM 1478 O O . PRO A 1 181 ? 8.486 -11.683 -13.630 1.00 78.31 181 PRO A O 1
ATOM 1481 N N . LEU A 1 182 ? 7.993 -12.619 -11.647 1.00 84.31 182 LEU A N 1
ATOM 1482 C CA . LEU A 1 182 ? 7.755 -13.969 -12.171 1.00 84.31 182 LEU A CA 1
ATOM 1483 C C . LEU A 1 182 ? 6.331 -14.113 -12.706 1.00 84.31 182 LEU A C 1
ATOM 1485 O O . LEU A 1 182 ? 6.080 -14.864 -13.644 1.00 84.31 182 LEU A O 1
ATOM 1489 N N . ILE A 1 183 ? 5.390 -13.418 -12.068 1.00 86.19 183 ILE A N 1
ATOM 1490 C CA . ILE A 1 183 ? 3.960 -13.567 -12.299 1.00 86.19 183 ILE A CA 1
ATOM 1491 C C . ILE A 1 183 ? 3.350 -12.165 -12.365 1.00 86.19 183 ILE A C 1
ATOM 1493 O O . ILE A 1 183 ? 2.872 -11.621 -11.369 1.00 86.19 183 ILE A O 1
ATOM 1497 N N . SER A 1 184 ? 3.339 -11.582 -13.564 1.00 82.00 184 SER A N 1
ATOM 1498 C CA . SER A 1 184 ? 2.856 -10.212 -13.792 1.00 82.00 184 SER A CA 1
ATOM 1499 C C . SER A 1 184 ? 1.394 -10.005 -13.380 1.00 82.00 184 SER A C 1
ATOM 1501 O O . SER A 1 184 ? 1.023 -8.903 -12.973 1.00 82.00 184 SER A O 1
ATOM 1503 N N . ILE A 1 185 ? 0.567 -11.064 -13.393 1.00 88.62 185 ILE A N 1
ATOM 1504 C CA . ILE A 1 185 ? -0.831 -10.994 -12.938 1.00 88.62 185 ILE A CA 1
ATOM 1505 C C . ILE A 1 185 ? -0.949 -10.570 -11.461 1.00 88.62 185 ILE A C 1
ATOM 1507 O O . ILE A 1 185 ? -1.951 -9.968 -11.073 1.00 88.62 185 ILE A O 1
ATOM 1511 N N . LEU A 1 186 ? 0.093 -10.786 -10.644 1.00 89.00 186 LEU A N 1
ATOM 1512 C CA . LEU A 1 186 ? 0.110 -10.385 -9.234 1.00 89.00 186 LEU A CA 1
ATOM 1513 C C . LEU A 1 186 ? 0.006 -8.867 -9.041 1.00 89.00 186 LEU A C 1
ATOM 1515 O O . LEU A 1 186 ? -0.544 -8.435 -8.029 1.00 89.00 186 LEU A O 1
ATOM 1519 N N . TYR A 1 187 ? 0.445 -8.055 -10.010 1.00 85.56 187 TYR A N 1
ATOM 1520 C CA . TYR A 1 187 ? 0.247 -6.603 -9.960 1.00 85.56 187 TYR A CA 1
ATOM 1521 C C . TYR A 1 187 ? -1.239 -6.229 -10.004 1.00 85.56 187 TYR A C 1
ATOM 1523 O O . TYR A 1 187 ? -1.690 -5.396 -9.220 1.00 85.56 187 TYR A O 1
ATOM 1531 N N . TYR A 1 188 ? -2.023 -6.882 -10.863 1.00 89.88 188 TYR A N 1
ATOM 1532 C CA . TYR A 1 188 ? -3.465 -6.640 -10.951 1.00 89.88 188 TYR A CA 1
ATOM 1533 C C . TYR A 1 188 ? -4.197 -7.163 -9.718 1.00 89.88 188 TYR A C 1
ATOM 1535 O O . TYR A 1 188 ? -5.053 -6.467 -9.174 1.00 89.88 188 TYR A O 1
ATOM 1543 N N . VAL A 1 189 ? -3.822 -8.352 -9.234 1.00 93.31 189 VAL A N 1
ATOM 1544 C CA . VAL A 1 189 ? -4.375 -8.925 -7.997 1.00 93.31 189 VAL A CA 1
ATOM 1545 C C . VAL A 1 189 ? -4.132 -7.988 -6.813 1.00 93.31 189 VAL A C 1
ATOM 1547 O O . VAL A 1 189 ? -5.054 -7.740 -6.037 1.00 93.31 189 VAL A O 1
ATOM 1550 N N . PHE A 1 190 ? -2.930 -7.413 -6.703 1.00 92.44 190 PHE A N 1
ATOM 1551 C CA . PHE A 1 190 ? -2.616 -6.406 -5.692 1.00 92.44 190 PHE A CA 1
ATOM 1552 C C . PHE A 1 190 ? -3.532 -5.184 -5.802 1.00 92.44 190 PHE A C 1
ATOM 1554 O O . PHE A 1 190 ? -4.189 -4.828 -4.825 1.00 92.44 190 PHE A O 1
ATOM 1561 N N . VAL A 1 191 ? -3.624 -4.572 -6.987 1.00 93.38 191 VAL A N 1
ATOM 1562 C CA . VAL A 1 191 ? -4.439 -3.366 -7.204 1.00 93.38 191 VAL A CA 1
ATOM 1563 C C . VAL A 1 191 ? -5.907 -3.619 -6.848 1.00 93.38 191 VAL A C 1
ATOM 1565 O O . VAL A 1 191 ? -6.494 -2.845 -6.093 1.00 93.38 191 VAL A O 1
ATOM 1568 N N . ILE A 1 192 ? -6.486 -4.723 -7.329 1.00 95.56 192 ILE A N 1
ATOM 1569 C CA . ILE A 1 192 ? -7.883 -5.092 -7.061 1.00 95.56 192 ILE A CA 1
ATOM 1570 C C . ILE A 1 192 ? -8.106 -5.310 -5.562 1.00 95.56 192 ILE A C 1
ATOM 1572 O O . ILE A 1 192 ? -9.043 -4.750 -4.996 1.00 95.56 192 ILE A O 1
ATOM 1576 N N . ALA A 1 193 ? -7.236 -6.082 -4.907 1.00 96.31 193 ALA A N 1
ATOM 1577 C CA . ALA A 1 193 ? -7.331 -6.356 -3.476 1.00 96.31 193 ALA A CA 1
ATOM 1578 C C . ALA A 1 193 ? -7.267 -5.081 -2.628 1.00 96.31 193 ALA A C 1
ATOM 1580 O O . ALA A 1 193 ? -8.012 -4.944 -1.659 1.00 96.31 193 ALA A O 1
ATOM 1581 N N . TRP A 1 194 ? -6.401 -4.138 -2.995 1.00 95.56 194 TRP A N 1
ATOM 1582 C CA . TRP A 1 194 ? -6.224 -2.895 -2.250 1.00 95.56 194 TRP A CA 1
ATOM 1583 C C . TRP A 1 194 ? -7.385 -1.924 -2.462 1.00 95.56 194 TRP A C 1
ATOM 1585 O O . TRP A 1 194 ? -7.856 -1.323 -1.498 1.00 95.56 194 TRP A O 1
ATOM 1595 N N . PHE A 1 195 ? -7.936 -1.819 -3.674 1.00 97.50 195 PHE A N 1
ATOM 1596 C CA . PHE A 1 195 ? -9.178 -1.066 -3.872 1.00 97.50 195 PHE A CA 1
ATOM 1597 C C . PHE A 1 195 ? -10.370 -1.722 -3.172 1.00 97.50 195 PHE A C 1
ATOM 1599 O O . PHE A 1 195 ? -11.162 -1.018 -2.550 1.00 97.50 195 PHE A O 1
ATOM 1606 N N . TYR A 1 196 ? -10.470 -3.053 -3.191 1.00 97.44 196 TYR A N 1
ATOM 1607 C CA . TYR A 1 196 ? -11.496 -3.778 -2.441 1.00 97.44 196 TYR A CA 1
ATOM 1608 C C . TYR A 1 196 ? -11.408 -3.486 -0.936 1.00 97.44 196 TYR A C 1
ATOM 1610 O O . TYR A 1 196 ? -12.398 -3.080 -0.332 1.00 97.44 196 TYR A O 1
ATOM 1618 N N . ALA A 1 197 ? -10.216 -3.602 -0.341 1.00 96.12 197 ALA A N 1
ATOM 1619 C CA . ALA A 1 197 ? -9.990 -3.273 1.065 1.00 96.12 197 ALA A CA 1
ATOM 1620 C C . ALA A 1 197 ? -10.288 -1.801 1.378 1.00 96.12 197 ALA A C 1
ATOM 1622 O O . ALA A 1 197 ? -10.852 -1.494 2.427 1.00 96.12 197 ALA A O 1
ATOM 1623 N N . SER A 1 198 ? -9.964 -0.892 0.454 1.00 96.19 198 SER A N 1
ATOM 1624 C CA . SER A 1 198 ? -10.305 0.524 0.575 1.00 96.19 198 SER A CA 1
ATOM 1625 C C . SER A 1 198 ? -11.813 0.746 0.660 1.00 96.19 198 SER A C 1
ATOM 1627 O O . SER A 1 198 ? -12.284 1.371 1.610 1.00 96.19 198 SER A O 1
ATOM 1629 N N . ILE A 1 199 ? -12.564 0.203 -0.302 1.00 96.50 199 ILE A N 1
ATOM 1630 C CA . ILE A 1 199 ? -14.017 0.363 -0.397 1.00 96.50 199 ILE A CA 1
ATOM 1631 C C . ILE A 1 199 ? -14.689 -0.240 0.834 1.00 96.50 199 ILE A C 1
ATOM 1633 O O . ILE A 1 199 ? -15.459 0.453 1.491 1.00 96.50 199 ILE A O 1
ATOM 1637 N N . MET A 1 200 ? -14.353 -1.481 1.196 1.00 96.19 200 MET A N 1
ATOM 1638 C CA . MET A 1 200 ? -14.944 -2.146 2.362 1.00 96.19 200 MET A CA 1
ATOM 1639 C C . MET A 1 200 ? -14.657 -1.379 3.656 1.00 96.19 200 MET A C 1
ATOM 1641 O O . MET A 1 200 ? -15.564 -1.136 4.444 1.00 96.19 200 MET A O 1
ATOM 1645 N N . SER A 1 201 ? -13.420 -0.912 3.842 1.00 91.81 201 SER A N 1
ATOM 1646 C CA . SER A 1 201 ? -13.055 -0.129 5.024 1.00 91.81 201 SER A CA 1
ATOM 1647 C C . SER A 1 201 ? -13.762 1.230 5.085 1.00 91.81 201 SER A C 1
ATOM 1649 O O . SER A 1 201 ? -13.961 1.749 6.177 1.00 91.81 201 SER A O 1
ATOM 1651 N N . LEU A 1 202 ? -14.122 1.836 3.949 1.00 92.81 202 LEU A N 1
ATOM 1652 C CA . LEU A 1 202 ? -14.899 3.082 3.914 1.00 92.81 202 LEU A CA 1
ATOM 1653 C C . LEU A 1 202 ? -16.402 2.838 4.088 1.00 92.81 202 LEU A C 1
ATOM 1655 O O . LEU A 1 202 ? -17.060 3.652 4.728 1.00 92.81 202 LEU A O 1
ATOM 1659 N N . LEU A 1 203 ? -16.935 1.728 3.571 1.00 92.56 203 LEU A N 1
ATOM 1660 C CA . LEU A 1 203 ? -18.330 1.331 3.784 1.00 92.56 203 LEU A CA 1
ATOM 1661 C C . LEU A 1 203 ? -18.622 1.095 5.266 1.00 92.56 203 LEU A C 1
ATOM 1663 O O . LEU A 1 203 ? -19.629 1.593 5.756 1.00 92.56 203 LEU A O 1
ATOM 1667 N N . GLU A 1 204 ? -17.700 0.472 6.008 1.00 87.62 204 GLU A N 1
ATOM 1668 C CA . GLU A 1 204 ? -17.847 0.318 7.464 1.00 87.62 204 GLU A CA 1
ATOM 1669 C C . GLU A 1 204 ? -17.974 1.664 8.192 1.00 87.62 204 GLU A C 1
ATOM 1671 O O . GLU A 1 204 ? -18.597 1.734 9.245 1.00 87.62 204 GLU A O 1
ATOM 1676 N N . VAL A 1 205 ? -17.393 2.744 7.665 1.00 86.75 205 VAL A N 1
ATOM 1677 C CA . VAL A 1 205 ? -17.549 4.076 8.268 1.00 86.75 205 VAL A CA 1
ATOM 1678 C C . VAL A 1 205 ? -18.969 4.592 8.062 1.00 86.75 205 VAL A C 1
ATOM 1680 O O . VAL A 1 205 ? -19.526 5.170 8.984 1.00 86.75 205 VAL A O 1
ATOM 1683 N N . ILE A 1 206 ? -19.542 4.361 6.879 1.00 87.31 206 ILE A N 1
ATOM 1684 C CA . ILE A 1 206 ? -20.889 4.814 6.506 1.00 87.31 206 ILE A CA 1
ATOM 1685 C C . ILE A 1 206 ? -21.958 3.999 7.243 1.00 87.31 206 ILE A C 1
ATOM 1687 O O . ILE A 1 206 ? -22.929 4.562 7.726 1.00 87.31 206 ILE A O 1
ATOM 1691 N N . GLU A 1 207 ? -21.780 2.682 7.359 1.00 83.25 207 GLU A N 1
ATOM 1692 C CA . GLU A 1 207 ? -22.716 1.799 8.070 1.00 83.25 207 GLU A CA 1
ATOM 1693 C C . GLU A 1 207 ? -22.721 2.043 9.587 1.00 83.25 207 GLU A C 1
ATOM 1695 O O . GLU A 1 207 ? -23.725 1.801 10.255 1.00 83.25 207 GLU A O 1
ATOM 1700 N N . ASN A 1 208 ? -21.600 2.528 10.131 1.00 73.75 208 ASN A N 1
ATOM 1701 C CA . ASN A 1 208 ? -21.447 2.867 11.543 1.00 73.75 208 ASN A CA 1
ATOM 1702 C C . ASN A 1 208 ? -21.644 4.365 11.838 1.00 73.75 208 ASN A C 1
ATOM 1704 O O . ASN A 1 208 ? -21.335 4.790 12.955 1.00 73.75 208 ASN A O 1
ATOM 1708 N N . GLU A 1 209 ? -22.107 5.190 10.902 1.00 60.09 209 GLU A N 1
ATOM 1709 C CA . GLU A 1 209 ? -22.593 6.549 11.203 1.00 60.09 209 GLU A CA 1
ATOM 1710 C C . GLU A 1 209 ? -24.058 6.479 11.643 1.00 60.09 209 GLU A C 1
ATOM 1712 O O . GLU A 1 209 ? -24.286 6.763 12.846 1.00 60.09 209 GLU A O 1
#

Foldseek 3Di:
DDPVVVVVVVVVVVVVLLLVLLLLLLLLLLVLLVLVLVLLVVLVVLLVVCVVVVNPQLCVSCVVSLVVVLVSLCCNLPVSPNDDNVVVVCVVVVVVPDDDPPVVVVVVSVVLSVQLNVLSVQCSVCVNVVPLVSNLVSLCSNLVVVLVVLCCQAPPPPHSYHDDPLSVQLSVLSVVVSCCVVPVVSSVSNSVSSNVSSVVSNVVSVVSD

Radius of gyration: 20.31 Å; chains: 1; bounding box: 50×28×69 Å

Secondary structure (DSSP, 8-state):
--HHHHHHHHHHHHHHHHHHHHHHHHHHHHHHHHHHHHHHHHHHHHHHHHHHTT---HHHHHHHHHHHHHHHHHIIIIIITTSSHHHHHHHHHHHTT----HHHHHHHHHHHHHHHHHHHHHHHHHHHHT-HHHHHHHHHHHHHHHHHHHHHHHHSSS-SS---HHHHHHHHHHHHGGGTTT-THHHHHHHHHHHHHHHHHHHHHHHT-